Protein AF-A0A318QIA2-F1 (afdb_monomer_lite)

pLDDT: mean 80.0, std 12.71, range [38.16, 97.31]

Structure (mmCIF, N/CA/C/O backbone):
data_AF-A0A318QIA2-F1
#
_entry.id   AF-A0A318QIA2-F1
#
loop_
_atom_site.group_PDB
_atom_site.id
_atom_site.type_symbol
_atom_site.label_atom_id
_atom_site.label_alt_id
_atom_site.label_comp_id
_atom_site.label_asym_id
_atom_site.label_entity_id
_atom_site.label_seq_id
_atom_site.pdbx_PDB_ins_code
_atom_site.Cartn_x
_atom_site.Cartn_y
_atom_site.Cartn_z
_atom_site.occupancy
_atom_site.B_iso_or_equiv
_atom_site.auth_seq_id
_atom_site.auth_comp_id
_atom_site.auth_asym_id
_atom_site.auth_atom_id
_atom_site.pdbx_PDB_model_num
ATOM 1 N N . MET A 1 1 ? 1.399 -19.817 -27.920 1.00 38.16 1 MET A N 1
ATOM 2 C CA . MET A 1 1 ? 0.153 -19.456 -27.211 1.00 38.16 1 MET A CA 1
ATOM 3 C C . MET A 1 1 ? 0.513 -18.427 -26.154 1.00 38.16 1 MET A C 1
ATOM 5 O O . MET A 1 1 ? 1.037 -18.788 -25.110 1.00 38.16 1 MET A O 1
ATOM 9 N N . THR A 1 2 ? 0.373 -17.147 -26.492 1.00 41.59 2 THR A N 1
ATOM 10 C CA . THR A 1 2 ? 0.783 -16.015 -25.650 1.00 41.59 2 THR A CA 1
ATOM 11 C C . THR A 1 2 ? -0.404 -15.642 -24.773 1.00 41.59 2 THR A C 1
ATOM 13 O O . THR A 1 2 ? -1.393 -15.096 -25.252 1.00 41.59 2 THR A O 1
ATOM 16 N N . ASP A 1 3 ? -0.348 -16.069 -23.516 1.00 45.12 3 ASP A N 1
ATOM 17 C CA . ASP A 1 3 ? -1.435 -15.928 -22.552 1.00 45.12 3 ASP A CA 1
ATOM 18 C C . ASP A 1 3 ? -1.613 -14.448 -22.160 1.00 45.12 3 ASP A C 1
ATOM 20 O O . ASP A 1 3 ? -0.786 -13.860 -21.459 1.00 45.12 3 ASP A O 1
ATOM 24 N N . LEU A 1 4 ? -2.701 -13.852 -22.655 1.00 54.81 4 LEU A N 1
ATOM 25 C CA . LEU A 1 4 ? -3.115 -12.443 -22.582 1.00 54.81 4 LEU A CA 1
ATOM 26 C C . LEU A 1 4 ? -3.517 -11.993 -21.157 1.00 54.81 4 LEU A C 1
ATOM 28 O O . LEU A 1 4 ? -4.568 -11.389 -20.943 1.00 54.81 4 LEU A O 1
ATOM 32 N N . ARG A 1 5 ? -2.694 -12.251 -20.134 1.00 52.31 5 ARG A N 1
ATOM 33 C CA . ARG A 1 5 ? -2.975 -11.777 -18.761 1.00 52.31 5 ARG A CA 1
ATOM 34 C C . ARG A 1 5 ? -2.919 -10.255 -18.622 1.00 52.31 5 ARG A C 1
ATOM 36 O O . ARG A 1 5 ? -3.628 -9.697 -17.789 1.00 52.31 5 ARG A O 1
ATOM 43 N N . SER A 1 6 ? -2.143 -9.573 -19.460 1.00 52.84 6 SER A N 1
ATOM 44 C CA . SER A 1 6 ? -2.177 -8.110 -19.579 1.00 52.84 6 SER A CA 1
ATOM 45 C C . SER A 1 6 ? -3.543 -7.601 -20.057 1.00 52.84 6 SER A C 1
ATOM 47 O O . SER A 1 6 ? -3.989 -6.556 -19.591 1.00 52.84 6 SER A O 1
ATOM 49 N N . ALA A 1 7 ? -4.252 -8.366 -20.897 1.00 58.78 7 ALA A N 1
ATOM 50 C CA . ALA A 1 7 ? -5.635 -8.067 -21.274 1.00 58.78 7 ALA A CA 1
ATOM 51 C C . ALA A 1 7 ? -6.635 -8.391 -20.151 1.00 58.78 7 ALA A C 1
ATOM 53 O O . ALA A 1 7 ? -7.652 -7.715 -20.027 1.00 58.78 7 ALA A O 1
ATOM 54 N N . GLN A 1 8 ? -6.337 -9.384 -19.304 1.00 60.31 8 GLN A N 1
ATOM 55 C CA . GLN A 1 8 ? -7.163 -9.726 -18.139 1.00 60.31 8 GLN A CA 1
ATOM 56 C C . GLN A 1 8 ? -7.011 -8.732 -16.975 1.00 60.31 8 GLN A C 1
ATOM 58 O O . GLN A 1 8 ? -7.923 -8.613 -16.160 1.00 60.31 8 GLN A O 1
ATOM 63 N N . ASN A 1 9 ? -5.883 -8.020 -16.868 1.00 76.38 9 ASN A N 1
ATOM 64 C CA . ASN A 1 9 ? -5.671 -7.001 -15.837 1.00 76.38 9 ASN A CA 1
ATOM 65 C C . ASN A 1 9 ? -4.900 -5.777 -16.380 1.00 76.38 9 ASN A C 1
ATOM 67 O O . ASN A 1 9 ? -3.705 -5.607 -16.097 1.00 76.38 9 ASN A O 1
ATOM 71 N N . PRO A 1 10 ? -5.576 -4.913 -17.161 1.00 82.81 10 PRO A N 1
ATOM 72 C CA . PRO A 1 10 ? -4.936 -3.788 -17.842 1.00 82.81 10 PRO A CA 1
ATOM 73 C C . PRO A 1 10 ? -4.390 -2.741 -16.866 1.00 82.81 10 PRO A C 1
ATOM 75 O O . PRO A 1 10 ? -3.342 -2.150 -17.118 1.00 82.81 10 PRO A O 1
ATOM 78 N N . GLU A 1 11 ? -5.046 -2.536 -15.724 1.00 82.88 11 GLU A N 1
ATOM 79 C CA . GLU A 1 11 ? -4.604 -1.570 -14.711 1.00 82.88 11 GLU A CA 1
ATOM 80 C C . GLU A 1 11 ? -3.300 -1.998 -14.030 1.00 82.88 11 GLU A C 1
ATOM 82 O O . GLU A 1 11 ? -2.404 -1.182 -13.800 1.00 82.88 11 GLU A O 1
ATOM 87 N N . HIS A 1 12 ? -3.131 -3.296 -13.769 1.00 85.19 12 HIS A N 1
ATOM 88 C CA . HIS A 1 12 ? -1.881 -3.813 -13.227 1.00 85.19 12 HIS A CA 1
ATOM 89 C C . HIS A 1 12 ? -0.733 -3.699 -14.247 1.00 85.19 12 HIS A C 1
ATOM 91 O O . HIS A 1 12 ? 0.357 -3.250 -13.887 1.00 85.19 12 HIS A O 1
ATOM 97 N N . ALA A 1 13 ? -0.982 -3.995 -15.526 1.00 86.62 13 ALA A N 1
ATOM 98 C CA . ALA A 1 13 ? 0.014 -3.808 -16.583 1.00 86.62 13 ALA A CA 1
ATOM 99 C C . ALA A 1 13 ? 0.428 -2.331 -16.735 1.00 86.62 13 ALA A C 1
ATOM 101 O O . ALA A 1 13 ? 1.621 -2.025 -16.784 1.00 86.62 13 ALA A O 1
ATOM 102 N N . LYS A 1 14 ? -0.539 -1.399 -16.722 1.00 88.19 14 LYS A N 1
ATOM 103 C CA . LYS A 1 14 ? -0.277 0.054 -16.736 1.00 88.19 14 LYS A CA 1
ATOM 104 C C . LYS A 1 14 ? 0.562 0.496 -15.539 1.00 88.19 14 LYS A C 1
ATOM 106 O O . LYS A 1 14 ? 1.484 1.297 -15.709 1.00 88.19 14 LYS A O 1
ATOM 111 N N . HIS A 1 15 ? 0.270 -0.028 -14.346 1.00 88.19 15 HIS A N 1
ATOM 112 C CA . HIS A 1 15 ? 1.035 0.260 -13.129 1.00 88.19 15 HIS A CA 1
ATOM 113 C C . HIS A 1 15 ? 2.496 -0.180 -13.263 1.00 88.19 15 HIS A C 1
ATOM 115 O O . HIS A 1 15 ? 3.395 0.622 -13.009 1.00 88.19 15 HIS A O 1
ATOM 121 N N . ILE A 1 16 ? 2.746 -1.412 -13.722 1.00 93.25 16 ILE A N 1
ATOM 122 C CA . ILE A 1 16 ? 4.113 -1.916 -13.936 1.00 93.25 16 ILE A CA 1
ATOM 123 C C . ILE A 1 16 ? 4.825 -1.098 -15.020 1.00 93.25 16 ILE A C 1
ATOM 125 O O . ILE A 1 16 ? 5.961 -0.681 -14.820 1.00 93.25 16 ILE A O 1
ATOM 129 N N . ALA A 1 17 ? 4.161 -0.785 -16.134 1.00 91.88 17 ALA A N 1
ATOM 130 C CA . ALA A 1 17 ? 4.746 0.038 -17.194 1.00 91.88 17 ALA A CA 1
ATOM 131 C C . ALA A 1 17 ? 5.087 1.464 -16.717 1.00 91.88 17 ALA A C 1
ATOM 133 O O . ALA A 1 17 ? 6.102 2.038 -17.113 1.00 91.88 17 ALA A O 1
ATOM 134 N N . ALA A 1 18 ? 4.262 2.061 -15.852 1.00 90.56 18 ALA A N 1
ATOM 135 C CA . ALA A 1 18 ? 4.576 3.340 -15.215 1.00 90.56 18 ALA A CA 1
ATOM 136 C C . ALA A 1 18 ? 5.779 3.225 -14.266 1.00 90.56 18 ALA A C 1
ATOM 138 O O . ALA A 1 18 ? 6.624 4.118 -14.237 1.00 90.56 18 ALA A O 1
ATOM 139 N N . TRP A 1 19 ? 5.880 2.123 -13.522 1.00 95.31 19 TRP A N 1
ATOM 140 C CA . TRP A 1 19 ? 7.019 1.837 -12.652 1.00 95.31 19 TRP A CA 1
ATOM 141 C C . TRP A 1 19 ? 8.321 1.651 -13.454 1.00 95.31 19 TRP A C 1
ATOM 143 O O . TRP A 1 19 ? 9.325 2.282 -13.132 1.00 95.31 19 TRP A O 1
ATOM 153 N N . LEU A 1 20 ? 8.287 0.901 -14.562 1.00 95.19 20 LEU A N 1
ATOM 154 C CA . LEU A 1 20 ? 9.423 0.709 -15.478 1.00 95.19 20 LEU A CA 1
ATOM 155 C C . LEU A 1 20 ? 9.890 2.028 -16.106 1.00 95.19 20 LEU A C 1
ATOM 157 O O . LEU A 1 20 ? 11.088 2.290 -16.167 1.00 95.19 20 LEU A O 1
ATOM 161 N N . ARG A 1 21 ? 8.957 2.903 -16.506 1.00 92.50 21 ARG A N 1
ATOM 162 C CA . ARG A 1 21 ? 9.291 4.252 -16.997 1.00 92.50 21 ARG A CA 1
ATOM 163 C C . ARG A 1 21 ? 10.055 5.074 -15.966 1.00 92.50 21 ARG A C 1
ATOM 165 O O . ARG A 1 21 ? 11.014 5.749 -16.323 1.00 92.50 21 ARG A O 1
ATOM 172 N N . LYS A 1 22 ? 9.647 5.011 -14.695 1.00 91.88 22 LYS A N 1
ATOM 173 C CA . LYS A 1 22 ? 10.367 5.692 -13.611 1.00 91.88 22 LYS A CA 1
ATOM 174 C C . LYS A 1 22 ? 11.756 5.098 -13.411 1.00 91.88 22 LYS A C 1
ATOM 176 O O . LYS A 1 22 ? 12.697 5.860 -13.238 1.00 91.88 22 LYS A O 1
ATOM 181 N N . LEU A 1 23 ? 11.901 3.773 -13.494 1.00 93.81 23 LEU A N 1
ATOM 182 C CA . LEU A 1 23 ? 13.210 3.124 -13.389 1.00 93.81 23 LEU A CA 1
ATOM 183 C C . LEU A 1 23 ? 14.143 3.623 -14.494 1.00 93.81 23 LEU A C 1
ATOM 185 O O . LEU A 1 23 ? 15.283 3.973 -14.216 1.00 93.81 23 LEU A O 1
ATOM 189 N N . GLY A 1 24 ? 13.629 3.750 -15.719 1.00 91.75 24 GLY A N 1
ATOM 190 C CA . GLY A 1 24 ? 14.411 4.175 -16.882 1.00 91.75 24 GLY A CA 1
ATOM 191 C C . GLY A 1 24 ? 14.851 5.636 -16.819 1.00 91.75 24 GLY A C 1
ATOM 192 O O . GLY A 1 24 ? 15.753 6.033 -17.549 1.00 91.75 24 GLY A O 1
ATOM 193 N N . ALA A 1 25 ? 14.232 6.431 -15.943 1.00 89.69 25 ALA A N 1
ATOM 194 C CA . ALA A 1 25 ? 14.663 7.789 -15.634 1.00 89.69 25 ALA A CA 1
ATOM 195 C C . ALA A 1 25 ? 15.742 7.846 -14.535 1.00 89.69 25 ALA A C 1
ATOM 197 O O . ALA A 1 25 ? 16.392 8.878 -14.395 1.00 89.69 25 ALA A O 1
ATOM 198 N N . LEU A 1 26 ? 15.919 6.776 -13.752 1.00 91.06 26 LEU A N 1
ATOM 199 C CA . LEU A 1 26 ? 16.857 6.719 -12.625 1.00 91.06 26 LEU A CA 1
ATOM 200 C C . LEU A 1 26 ? 18.184 6.028 -12.967 1.00 91.06 26 LEU A C 1
ATOM 202 O O . LEU A 1 26 ? 19.182 6.295 -12.305 1.00 91.06 26 LEU A O 1
ATOM 206 N N . VAL A 1 27 ? 18.203 5.161 -13.981 1.00 91.75 27 VAL A N 1
ATOM 207 C CA . VAL A 1 27 ? 19.393 4.397 -14.393 1.00 91.75 27 VAL A CA 1
ATOM 208 C C . VAL A 1 27 ? 19.908 4.855 -15.757 1.00 91.75 27 VAL A C 1
ATOM 210 O O . VAL A 1 27 ? 19.164 5.418 -16.566 1.00 91.75 27 VAL A O 1
ATOM 213 N N . ARG A 1 28 ? 21.192 4.614 -16.036 1.00 89.38 28 ARG A N 1
ATOM 214 C CA . ARG A 1 28 ? 21.779 4.857 -17.362 1.00 89.38 28 ARG A CA 1
ATOM 215 C C . ARG A 1 28 ? 21.181 3.891 -18.382 1.00 89.38 28 ARG A C 1
ATOM 217 O O . ARG A 1 28 ? 20.752 2.791 -18.043 1.00 89.38 28 ARG A O 1
ATOM 224 N N . ARG A 1 29 ? 21.148 4.299 -19.647 1.00 85.81 29 ARG A N 1
ATOM 225 C CA . ARG A 1 29 ? 20.504 3.540 -20.725 1.00 85.81 29 ARG A CA 1
ATOM 226 C C . ARG A 1 29 ? 21.271 3.700 -22.028 1.00 85.81 29 ARG A C 1
ATOM 228 O O . ARG A 1 29 ? 21.744 4.799 -22.326 1.00 85.81 29 ARG A O 1
ATOM 235 N N . SER A 1 30 ? 21.390 2.610 -22.776 1.00 82.25 30 SER A N 1
ATOM 236 C CA . SER A 1 30 ? 21.858 2.635 -24.162 1.00 82.25 30 SER A CA 1
ATOM 237 C C . SER A 1 30 ? 20.739 3.140 -25.075 1.00 82.25 30 SER A C 1
ATOM 239 O O . SER A 1 30 ? 19.579 3.194 -24.669 1.00 82.25 30 SER A O 1
ATOM 241 N N . ALA A 1 31 ? 21.069 3.512 -26.313 1.00 73.56 31 ALA A N 1
ATOM 242 C CA . ALA A 1 31 ? 20.076 4.003 -27.272 1.00 73.56 31 ALA A CA 1
ATOM 243 C C . ALA A 1 31 ? 18.963 2.976 -27.572 1.00 73.56 31 ALA A C 1
ATOM 245 O O . ALA A 1 31 ? 17.829 3.373 -27.826 1.00 73.56 31 ALA A O 1
ATOM 246 N N . ASP A 1 32 ? 19.285 1.682 -27.475 1.00 77.31 32 ASP A N 1
ATOM 247 C CA . ASP A 1 32 ? 18.366 0.574 -27.761 1.00 77.31 32 ASP A CA 1
ATOM 248 C C . ASP A 1 32 ? 17.627 0.050 -26.516 1.00 77.31 32 ASP A C 1
ATOM 250 O O . ASP A 1 32 ? 16.727 -0.785 -26.625 1.00 77.31 32 ASP A O 1
ATOM 254 N N . ASP A 1 33 ? 17.988 0.530 -25.323 1.00 76.94 33 ASP A N 1
ATOM 255 C CA . ASP A 1 33 ? 17.371 0.085 -24.078 1.00 76.94 33 ASP A CA 1
ATOM 256 C C . ASP A 1 33 ? 16.052 0.820 -23.823 1.00 76.94 33 ASP A C 1
ATOM 258 O O . ASP A 1 33 ? 15.911 2.021 -24.067 1.00 76.94 33 ASP A O 1
ATOM 262 N N . CYS A 1 34 ? 15.110 0.123 -23.184 1.00 72.94 34 CYS A N 1
ATOM 263 C CA . CYS A 1 34 ? 13.953 0.728 -22.534 1.00 72.94 34 CYS A CA 1
ATOM 264 C C . CYS A 1 34 ? 12.940 1.351 -23.528 1.00 72.94 34 CYS A C 1
ATOM 266 O O . CYS A 1 34 ? 12.215 2.294 -23.194 1.00 72.94 34 CYS A O 1
ATOM 268 N N . GLY A 1 35 ? 12.853 0.801 -24.745 1.00 85.31 35 GLY A N 1
ATOM 269 C CA . GLY A 1 35 ? 11.828 1.164 -25.730 1.00 85.31 35 GLY A CA 1
ATOM 270 C C . GLY A 1 35 ? 10.401 0.778 -25.293 1.00 85.31 35 GLY A C 1
ATOM 271 O O . GLY A 1 35 ? 10.238 -0.104 -24.441 1.00 85.31 35 GLY A O 1
ATOM 272 N N . PRO A 1 36 ? 9.346 1.392 -25.872 1.00 86.12 36 PRO A N 1
ATOM 273 C CA . PRO A 1 36 ? 7.951 1.112 -25.509 1.00 86.12 36 PRO A CA 1
ATOM 274 C C . PRO A 1 36 ? 7.586 -0.378 -25.584 1.00 86.12 36 PRO A C 1
ATOM 276 O O . PRO A 1 36 ? 6.966 -0.906 -24.660 1.00 86.12 36 PRO A O 1
ATOM 279 N N . ASP A 1 37 ? 8.041 -1.066 -26.631 1.00 87.62 37 ASP A N 1
ATOM 280 C CA . ASP A 1 37 ? 7.768 -2.492 -26.841 1.00 87.62 37 ASP A CA 1
ATOM 281 C C . ASP A 1 37 ? 8.502 -3.369 -25.821 1.00 87.62 37 ASP A C 1
ATOM 283 O O . ASP A 1 37 ? 7.930 -4.306 -25.263 1.00 87.62 37 ASP A O 1
ATOM 287 N N . GLN A 1 38 ? 9.752 -3.022 -25.497 1.00 87.38 38 GLN A N 1
ATOM 288 C CA . GLN A 1 38 ? 10.526 -3.730 -24.478 1.00 87.38 38 GLN A CA 1
ATOM 289 C C . GLN A 1 38 ? 9.912 -3.546 -23.083 1.00 87.38 38 GLN A C 1
ATOM 291 O O . GLN A 1 38 ? 9.821 -4.508 -22.319 1.00 87.38 38 GLN A O 1
ATOM 296 N N . MET A 1 39 ? 9.434 -2.340 -22.751 1.00 89.69 39 MET A N 1
ATOM 297 C CA . MET A 1 39 ? 8.708 -2.089 -21.503 1.00 89.69 39 MET A CA 1
ATOM 298 C C . MET A 1 39 ? 7.403 -2.881 -21.422 1.00 89.69 39 MET A C 1
ATOM 300 O O . MET A 1 39 ? 7.086 -3.415 -20.358 1.00 89.69 39 MET A O 1
ATOM 304 N N . ALA A 1 40 ? 6.643 -2.953 -22.519 1.00 89.38 40 ALA A N 1
ATOM 305 C CA . ALA A 1 40 ? 5.406 -3.725 -22.575 1.00 89.38 40 ALA A CA 1
ATOM 306 C C . ALA A 1 40 ? 5.681 -5.219 -22.350 1.00 89.38 40 ALA A C 1
ATOM 308 O O . ALA A 1 40 ? 5.013 -5.844 -21.523 1.00 89.38 40 ALA A O 1
ATOM 309 N N . LEU A 1 41 ? 6.722 -5.756 -22.994 1.00 90.50 41 LEU A N 1
ATOM 310 C CA . LEU A 1 41 ? 7.163 -7.137 -22.806 1.00 90.50 41 LEU A CA 1
ATOM 311 C C . LEU A 1 41 ? 7.588 -7.403 -21.355 1.00 90.50 41 LEU A C 1
ATOM 313 O O . LEU A 1 41 ? 7.156 -8.382 -20.746 1.00 90.50 41 LEU A O 1
ATOM 317 N N . TYR A 1 42 ? 8.381 -6.506 -20.763 1.00 93.94 42 TYR A N 1
ATOM 318 C CA . TYR A 1 42 ? 8.783 -6.613 -19.358 1.00 93.94 42 TYR A CA 1
ATOM 319 C C . TYR A 1 42 ? 7.567 -6.600 -18.430 1.00 93.94 42 TYR A C 1
ATOM 321 O O . TYR A 1 42 ? 7.481 -7.431 -17.527 1.00 93.94 42 TYR A O 1
ATOM 329 N N . ALA A 1 43 ? 6.614 -5.691 -18.654 1.00 92.75 43 ALA A N 1
ATOM 330 C CA . ALA A 1 43 ? 5.398 -5.609 -17.856 1.00 92.75 43 ALA A CA 1
ATOM 331 C C . ALA A 1 43 ? 4.557 -6.890 -17.961 1.00 92.75 43 ALA A C 1
ATOM 333 O O . ALA A 1 43 ? 4.093 -7.396 -16.939 1.00 92.75 43 ALA A O 1
ATOM 334 N N . GLU A 1 44 ? 4.409 -7.454 -19.163 1.00 90.62 44 GLU A N 1
ATOM 335 C CA . GLU A 1 44 ? 3.680 -8.709 -19.383 1.00 90.62 44 GLU A CA 1
ATOM 336 C C . GLU A 1 44 ? 4.359 -9.915 -18.724 1.00 90.62 44 GLU A C 1
ATOM 338 O O . GLU A 1 44 ? 3.692 -10.844 -18.269 1.00 90.62 44 GLU A O 1
ATOM 343 N N . MET A 1 45 ? 5.686 -9.923 -18.644 1.00 92.69 45 MET A N 1
ATOM 344 C CA . MET A 1 45 ? 6.410 -11.003 -17.979 1.00 92.69 45 MET A CA 1
ATOM 345 C C . MET A 1 45 ? 6.357 -10.844 -16.452 1.00 92.69 45 MET A C 1
ATOM 347 O O . MET A 1 45 ? 6.053 -11.797 -15.739 1.00 92.69 45 MET A O 1
ATOM 351 N N . LEU A 1 46 ? 6.560 -9.628 -15.940 1.00 93.62 46 LEU A N 1
ATOM 352 C CA . LEU A 1 46 ? 6.556 -9.325 -14.505 1.00 93.62 46 LEU A CA 1
ATOM 353 C C . LEU A 1 46 ? 5.177 -9.490 -13.850 1.00 93.62 46 LEU A C 1
ATOM 355 O O . LEU A 1 46 ? 5.104 -9.928 -12.702 1.00 93.62 46 LEU A O 1
ATOM 359 N N . ILE A 1 47 ? 4.086 -9.203 -14.571 1.00 92.31 47 ILE A N 1
ATOM 360 C CA . ILE A 1 47 ? 2.714 -9.362 -14.054 1.00 92.31 47 ILE A CA 1
ATOM 361 C C . ILE A 1 47 ? 2.369 -10.826 -13.730 1.00 92.31 47 ILE A C 1
ATOM 363 O O . ILE A 1 47 ? 1.458 -11.090 -12.944 1.00 92.31 47 ILE A O 1
ATOM 367 N N . ARG A 1 48 ? 3.074 -11.789 -14.347 1.00 87.56 48 ARG A N 1
ATOM 368 C CA . ARG A 1 48 ? 2.878 -13.229 -14.115 1.00 87.56 48 ARG A CA 1
ATOM 369 C C . ARG A 1 48 ? 3.542 -13.690 -12.822 1.00 87.56 48 ARG A C 1
ATOM 371 O O . ARG A 1 48 ? 3.028 -14.605 -12.186 1.00 87.56 48 ARG A O 1
ATOM 378 N N . ASP A 1 49 ? 4.648 -13.048 -12.454 1.00 89.75 49 ASP A N 1
ATOM 379 C CA . ASP A 1 49 ? 5.485 -13.443 -11.323 1.00 89.75 49 ASP A CA 1
ATOM 380 C C . ASP A 1 49 ? 5.133 -12.698 -10.030 1.00 89.75 49 ASP A C 1
ATOM 382 O O . ASP A 1 49 ? 5.232 -13.269 -8.942 1.00 89.75 49 ASP A O 1
ATOM 386 N N . TYR A 1 50 ? 4.717 -11.430 -10.127 1.00 91.81 50 TYR A N 1
ATOM 387 C CA . TYR A 1 50 ? 4.564 -10.566 -8.958 1.00 91.81 50 TYR A CA 1
ATOM 388 C C . TYR A 1 50 ? 3.217 -9.834 -8.928 1.00 91.81 50 TYR A C 1
ATOM 390 O O . TYR A 1 50 ? 2.709 -9.399 -9.963 1.00 91.81 50 TYR A O 1
ATOM 398 N N . PRO A 1 51 ? 2.625 -9.644 -7.733 1.00 89.50 51 PRO A N 1
ATOM 399 C CA . PRO A 1 51 ? 1.432 -8.822 -7.585 1.00 89.50 51 PRO A CA 1
ATOM 400 C C . PRO A 1 51 ? 1.772 -7.332 -7.709 1.00 89.50 51 PRO A C 1
ATOM 402 O O . PRO A 1 51 ? 2.902 -6.919 -7.453 1.00 89.50 51 PRO A O 1
ATOM 405 N N . ARG A 1 52 ? 0.754 -6.493 -7.954 1.00 86.62 52 ARG A N 1
ATOM 406 C CA . ARG A 1 52 ? 0.892 -5.023 -8.071 1.00 86.62 52 ARG A CA 1
ATOM 407 C C . ARG A 1 52 ? 1.659 -4.407 -6.903 1.00 86.62 52 ARG A C 1
ATOM 409 O O . ARG A 1 52 ? 2.437 -3.476 -7.072 1.00 86.62 52 ARG A O 1
ATOM 416 N N . ALA A 1 53 ? 1.455 -4.980 -5.722 1.00 84.44 53 ALA A N 1
ATOM 417 C CA . ALA A 1 53 ? 2.045 -4.567 -4.461 1.00 84.44 53 ALA A CA 1
ATOM 418 C C . ALA A 1 53 ? 3.580 -4.745 -4.382 1.00 84.44 53 ALA A C 1
ATOM 420 O O . ALA A 1 53 ? 4.193 -4.187 -3.478 1.00 84.44 53 ALA A O 1
ATOM 421 N N . ALA A 1 54 ? 4.201 -5.495 -5.299 1.00 90.56 54 ALA A N 1
ATOM 422 C CA . ALA A 1 54 ? 5.656 -5.623 -5.389 1.00 90.56 54 ALA A CA 1
ATOM 423 C C . ALA A 1 54 ? 6.323 -4.403 -6.055 1.00 90.56 54 ALA A C 1
ATOM 425 O O . ALA A 1 54 ? 7.495 -4.129 -5.812 1.00 90.56 54 ALA A O 1
ATOM 426 N N . PHE A 1 55 ? 5.575 -3.638 -6.857 1.00 92.62 55 PHE A N 1
ATOM 427 C CA . PHE A 1 55 ? 6.086 -2.522 -7.657 1.00 9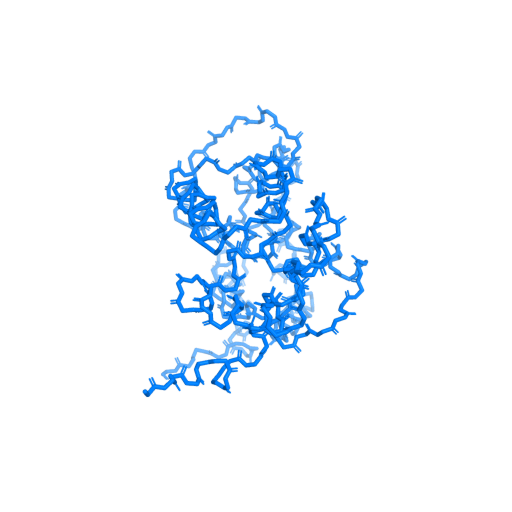2.62 55 PHE A CA 1
ATOM 428 C C . PHE A 1 55 ? 5.878 -1.182 -6.939 1.00 92.62 55 PHE A C 1
ATOM 430 O O . PHE A 1 55 ? 5.070 -0.345 -7.355 1.00 92.62 55 PHE A O 1
ATOM 437 N N . THR A 1 56 ? 6.584 -1.000 -5.820 1.00 88.50 56 THR A N 1
ATOM 438 C CA . THR A 1 56 ? 6.557 0.220 -4.991 1.00 88.50 56 THR A CA 1
ATOM 439 C C . THR A 1 56 ? 7.735 1.150 -5.306 1.00 88.50 56 THR A C 1
ATOM 441 O O . THR A 1 56 ? 8.689 0.752 -5.976 1.00 88.50 56 THR A O 1
ATOM 444 N N . ASN A 1 57 ? 7.711 2.389 -4.799 1.00 85.44 57 ASN A N 1
ATOM 445 C CA . ASN A 1 57 ? 8.864 3.296 -4.913 1.00 85.44 57 ASN A CA 1
ATOM 446 C C . ASN A 1 57 ? 10.098 2.764 -4.158 1.00 85.44 57 ASN A C 1
ATOM 448 O O . ASN A 1 57 ? 11.217 2.964 -4.606 1.00 85.44 57 ASN A O 1
ATOM 452 N N . THR A 1 58 ? 9.934 2.045 -3.045 1.00 83.38 58 THR A N 1
ATOM 453 C CA . THR A 1 58 ? 11.076 1.441 -2.334 1.00 83.38 58 THR A CA 1
ATOM 454 C C . THR A 1 58 ? 11.739 0.350 -3.169 1.00 83.38 58 THR A C 1
ATOM 456 O O . THR A 1 58 ? 12.958 0.342 -3.300 1.00 83.38 58 THR A O 1
ATOM 459 N N . ALA A 1 59 ? 10.938 -0.509 -3.811 1.00 90.88 59 ALA A N 1
ATOM 460 C CA . ALA A 1 59 ? 11.457 -1.495 -4.755 1.00 90.88 59 ALA A CA 1
ATOM 461 C C . ALA A 1 59 ? 12.157 -0.814 -5.944 1.00 90.88 59 ALA A C 1
ATOM 463 O O . ALA A 1 59 ? 13.177 -1.301 -6.419 1.00 90.88 59 ALA A O 1
ATOM 464 N N . LEU A 1 60 ? 11.632 0.330 -6.400 1.00 91.00 60 LEU A N 1
ATOM 465 C CA . LEU A 1 60 ? 12.237 1.131 -7.465 1.00 91.00 60 LEU A CA 1
ATOM 466 C C . LEU A 1 60 ? 13.646 1.602 -7.092 1.00 91.00 60 LEU A C 1
ATOM 468 O O . LEU A 1 60 ? 14.575 1.396 -7.866 1.00 91.00 60 LEU A O 1
ATOM 472 N N . HIS A 1 61 ? 13.800 2.199 -5.908 1.00 86.00 61 HIS A N 1
ATOM 473 C CA . HIS A 1 61 ? 15.098 2.659 -5.413 1.00 86.00 61 HIS A CA 1
ATOM 474 C C . HIS A 1 61 ? 16.064 1.499 -5.191 1.00 86.00 61 HIS A C 1
ATOM 476 O O . HIS A 1 61 ? 17.197 1.575 -5.645 1.00 86.00 61 HIS A O 1
ATOM 482 N N . TYR A 1 62 ? 15.594 0.401 -4.598 1.00 91.25 62 TYR A N 1
ATOM 483 C CA . TYR A 1 62 ? 16.402 -0.802 -4.403 1.00 91.25 62 TYR A CA 1
ATOM 484 C C . TYR A 1 62 ? 16.990 -1.328 -5.722 1.00 91.25 62 TYR A C 1
ATOM 486 O O . TYR A 1 62 ? 18.177 -1.636 -5.802 1.00 91.25 62 TYR A O 1
ATOM 494 N N . VAL A 1 63 ? 16.174 -1.392 -6.779 1.00 94.62 63 VAL A N 1
ATOM 495 C CA . VAL A 1 63 ? 16.637 -1.819 -8.107 1.00 94.62 63 VAL A CA 1
ATOM 496 C C . VAL A 1 63 ? 17.590 -0.791 -8.719 1.00 94.62 63 VAL A C 1
ATOM 498 O O . VAL A 1 63 ? 18.614 -1.183 -9.268 1.00 94.62 63 VAL A O 1
ATOM 501 N N . ALA A 1 64 ? 17.279 0.504 -8.621 1.00 93.00 64 ALA A N 1
ATOM 502 C CA . ALA A 1 64 ? 18.111 1.569 -9.181 1.00 93.00 64 ALA A CA 1
ATOM 503 C C . ALA A 1 64 ? 19.491 1.666 -8.503 1.00 93.00 64 ALA A C 1
ATOM 505 O O . ALA A 1 64 ? 20.488 1.894 -9.175 1.00 93.00 64 ALA A O 1
ATOM 506 N N . GLU A 1 65 ? 19.575 1.446 -7.191 1.00 92.50 65 GLU A N 1
ATOM 507 C CA . GLU A 1 65 ? 20.847 1.409 -6.456 1.00 92.50 65 GLU A CA 1
ATOM 508 C C . GLU A 1 65 ? 21.696 0.191 -6.838 1.00 92.50 65 GLU A C 1
ATOM 510 O O . GLU A 1 65 ? 22.922 0.274 -6.888 1.00 92.50 65 GLU A O 1
ATOM 515 N N . ALA A 1 66 ? 21.052 -0.939 -7.138 1.00 93.75 66 ALA A N 1
ATOM 516 C CA . ALA A 1 66 ? 21.728 -2.168 -7.538 1.00 93.75 66 ALA A CA 1
ATOM 517 C C . ALA A 1 66 ? 22.142 -2.192 -9.022 1.00 93.75 66 ALA A C 1
ATOM 519 O O . ALA A 1 66 ? 22.877 -3.092 -9.433 1.00 93.75 66 ALA A O 1
ATOM 520 N N . CYS A 1 67 ? 21.643 -1.264 -9.843 1.00 92.31 67 CYS A N 1
ATOM 521 C CA . CYS A 1 67 ? 21.829 -1.261 -11.293 1.00 92.31 67 CYS A CA 1
ATOM 522 C C . CYS A 1 67 ? 22.192 0.137 -11.796 1.00 92.31 67 CYS A C 1
ATOM 524 O O . CYS A 1 67 ? 21.335 1.004 -11.923 1.00 92.31 67 CYS A O 1
ATOM 526 N N . GLU A 1 68 ? 23.457 0.335 -12.173 1.00 90.38 68 GLU A N 1
ATOM 527 C CA . GLU A 1 68 ? 23.886 1.581 -12.821 1.00 90.38 68 GLU A CA 1
ATOM 528 C C . GLU A 1 68 ? 23.259 1.748 -14.218 1.00 90.38 68 GLU A C 1
ATOM 530 O O . GLU A 1 68 ? 22.926 2.862 -14.626 1.00 90.38 68 GLU A O 1
ATOM 535 N N . TRP A 1 69 ? 23.075 0.636 -14.935 1.00 93.88 69 TRP A N 1
ATOM 536 C CA . TRP A 1 69 ? 22.513 0.567 -16.285 1.00 93.88 69 TRP A CA 1
ATOM 537 C C . TRP A 1 69 ? 21.162 -0.144 -16.295 1.00 93.88 69 TRP A C 1
ATOM 539 O O . TRP A 1 69 ? 20.860 -0.927 -15.392 1.00 93.88 69 TRP A O 1
ATOM 549 N N . TRP A 1 70 ? 20.365 0.098 -17.339 1.00 93.44 70 TRP A N 1
ATOM 550 C CA . TRP A 1 70 ? 19.083 -0.567 -17.550 1.00 93.44 70 TRP A CA 1
ATOM 551 C C . TRP A 1 70 ? 19.237 -2.095 -17.448 1.00 93.44 70 TRP A C 1
ATOM 553 O O . TRP A 1 70 ? 19.986 -2.696 -18.222 1.00 93.44 70 TRP A O 1
ATOM 563 N N . PRO A 1 71 ? 18.573 -2.748 -16.478 1.00 93.25 71 PRO A N 1
ATOM 564 C CA . PRO A 1 71 ? 18.826 -4.152 -16.206 1.00 93.25 71 PRO A CA 1
ATOM 565 C C . PRO A 1 71 ? 18.200 -5.063 -17.265 1.00 93.25 71 PRO A C 1
ATOM 567 O O . PRO A 1 71 ? 17.089 -4.839 -17.764 1.00 93.25 71 PRO A O 1
ATOM 570 N N . SER A 1 72 ? 18.872 -6.184 -17.533 1.00 94.06 72 SER A N 1
ATOM 571 C CA . SER A 1 72 ? 18.245 -7.294 -18.247 1.00 94.06 72 SER A CA 1
ATOM 572 C C . SER A 1 72 ? 17.038 -7.817 -17.460 1.00 94.06 72 SER A C 1
ATOM 574 O O . SER A 1 72 ? 16.973 -7.702 -16.232 1.00 94.06 72 SER A O 1
ATOM 576 N N . TYR A 1 73 ? 16.073 -8.426 -18.155 1.00 93.75 73 TYR A N 1
ATOM 577 C CA . TYR A 1 73 ? 14.856 -8.928 -17.513 1.00 93.75 73 TYR A CA 1
ATOM 578 C C . TYR A 1 73 ? 15.162 -9.896 -16.361 1.00 93.75 73 TYR A C 1
ATOM 580 O O . TYR A 1 73 ? 14.535 -9.822 -15.309 1.00 93.75 73 TYR A O 1
ATOM 58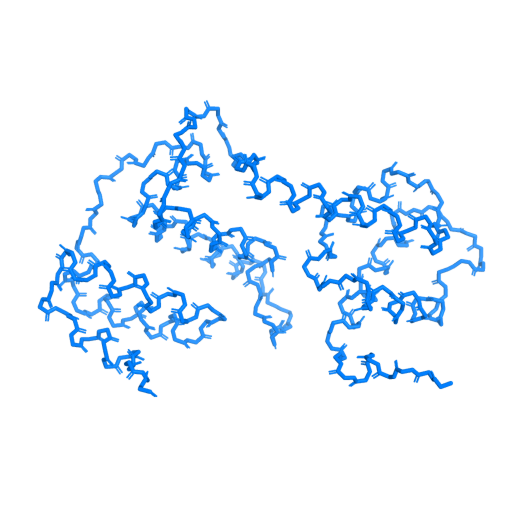8 N N . THR A 1 74 ? 16.146 -10.785 -16.529 1.00 95.06 74 THR A N 1
ATOM 589 C CA . THR A 1 74 ? 16.526 -11.761 -15.497 1.00 95.06 74 THR A CA 1
ATOM 590 C C . THR A 1 74 ? 17.056 -11.084 -14.236 1.00 95.06 74 THR A C 1
ATOM 592 O O . THR A 1 74 ? 16.690 -11.488 -13.132 1.00 95.06 74 THR A O 1
ATOM 595 N N . VAL A 1 75 ? 17.860 -10.027 -14.386 1.00 95.56 75 VAL A N 1
ATOM 596 C CA . VAL A 1 75 ? 18.365 -9.222 -13.264 1.00 95.56 75 VAL A CA 1
ATOM 597 C C . VAL A 1 75 ? 17.225 -8.463 -12.596 1.00 95.56 75 VAL A C 1
ATOM 599 O O . VAL A 1 75 ? 17.088 -8.526 -11.376 1.00 95.56 75 VAL A O 1
ATOM 602 N N . LEU A 1 76 ? 16.367 -7.810 -13.382 1.00 95.75 76 LEU A N 1
ATOM 603 C CA . LEU A 1 76 ? 15.227 -7.064 -12.858 1.00 95.75 76 LEU A CA 1
ATOM 604 C C . LEU A 1 76 ? 14.268 -7.966 -12.073 1.00 95.75 76 LEU A C 1
ATOM 606 O O . LEU A 1 76 ? 13.903 -7.642 -10.945 1.00 95.75 76 LEU A O 1
ATOM 610 N N . ARG A 1 77 ? 13.897 -9.117 -12.647 1.00 96.62 77 ARG A N 1
ATOM 611 C CA . ARG A 1 77 ? 13.053 -10.130 -12.002 1.00 96.62 77 ARG A CA 1
ATOM 612 C C . ARG A 1 77 ? 13.662 -10.567 -10.675 1.00 96.62 77 ARG A C 1
ATOM 614 O O . ARG A 1 77 ? 12.972 -10.552 -9.663 1.00 96.62 77 ARG A O 1
ATOM 621 N N . ARG A 1 78 ? 14.959 -10.897 -10.665 1.00 97.31 78 ARG A N 1
ATOM 622 C CA . ARG A 1 78 ? 15.675 -11.301 -9.449 1.00 97.31 78 ARG A CA 1
ATOM 623 C C . ARG A 1 78 ? 15.610 -10.221 -8.368 1.00 97.31 78 ARG A C 1
ATOM 625 O O . ARG A 1 78 ? 15.201 -10.533 -7.260 1.00 97.31 78 ARG A O 1
ATOM 632 N N . LEU A 1 79 ? 15.947 -8.971 -8.684 1.00 95.12 79 LEU A N 1
ATOM 633 C CA . LEU A 1 79 ? 15.974 -7.879 -7.700 1.00 95.12 79 LEU A CA 1
ATOM 634 C C . LEU A 1 79 ? 14.579 -7.536 -7.158 1.00 95.12 79 LEU A C 1
ATOM 636 O O . LEU A 1 79 ? 14.411 -7.325 -5.957 1.00 95.12 79 LEU A O 1
ATOM 640 N N . VAL A 1 80 ? 13.560 -7.520 -8.025 1.00 95.75 80 VAL A N 1
ATOM 641 C CA . VAL A 1 80 ? 12.161 -7.343 -7.599 1.00 95.75 80 VAL A CA 1
ATOM 642 C C . VAL A 1 80 ? 11.734 -8.498 -6.692 1.00 95.75 80 VAL A C 1
ATOM 644 O O . VAL A 1 80 ? 11.114 -8.258 -5.656 1.00 95.75 80 VAL A O 1
ATOM 647 N N . GLY A 1 81 ? 12.107 -9.733 -7.037 1.00 93.75 81 GLY A N 1
ATOM 648 C CA . GLY A 1 81 ? 11.871 -10.921 -6.221 1.00 93.75 81 GLY A CA 1
ATOM 649 C C . GLY A 1 81 ? 12.548 -10.851 -4.856 1.00 93.75 81 GLY A C 1
ATOM 650 O O . GLY A 1 81 ? 11.874 -11.019 -3.845 1.00 93.75 81 GLY A O 1
ATOM 651 N N . GLU A 1 82 ? 13.838 -10.524 -4.808 1.00 91.94 82 GLU A N 1
ATOM 652 C CA . GLU A 1 82 ? 14.613 -10.377 -3.570 1.00 91.94 82 GLU A CA 1
ATOM 653 C C . GLU A 1 82 ? 13.981 -9.339 -2.636 1.00 91.94 82 GLU A C 1
ATOM 655 O O . GLU A 1 82 ? 13.738 -9.623 -1.458 1.00 91.94 82 GLU A O 1
ATOM 660 N N . HIS A 1 83 ? 13.639 -8.159 -3.165 1.00 91.06 83 HIS A N 1
ATOM 661 C CA . HIS A 1 83 ? 12.963 -7.120 -2.393 1.00 91.06 83 HIS A CA 1
ATOM 662 C C . HIS A 1 83 ? 11.572 -7.572 -1.929 1.00 91.06 83 HIS A C 1
ATOM 664 O O . HIS A 1 83 ? 11.192 -7.347 -0.779 1.00 91.06 83 HIS A O 1
ATOM 670 N N . TRP A 1 84 ? 10.800 -8.229 -2.797 1.00 91.81 84 TRP A N 1
ATOM 671 C CA . TRP A 1 84 ? 9.461 -8.709 -2.468 1.00 91.81 84 TRP A CA 1
ATOM 672 C C . TRP A 1 84 ? 9.480 -9.804 -1.398 1.00 91.81 84 TRP A C 1
ATOM 674 O O . TRP A 1 84 ? 8.707 -9.745 -0.443 1.00 91.81 84 TRP A O 1
ATOM 684 N N . GLU A 1 85 ? 10.395 -10.763 -1.493 1.00 88.81 85 GLU A N 1
ATOM 685 C CA . GLU A 1 85 ? 10.595 -11.807 -0.489 1.00 88.81 85 GLU A CA 1
ATOM 686 C C . GLU A 1 85 ? 11.110 -11.234 0.830 1.00 88.81 85 GLU A C 1
ATOM 688 O O . GLU A 1 85 ? 10.649 -11.637 1.898 1.00 88.81 85 GLU A O 1
ATOM 693 N N . ALA A 1 86 ? 12.044 -10.279 0.794 1.00 79.56 86 ALA A N 1
ATOM 694 C CA . ALA A 1 86 ? 12.496 -9.571 1.989 1.00 79.56 86 ALA A CA 1
ATOM 695 C C . ALA A 1 86 ? 11.338 -8.811 2.649 1.00 79.56 86 ALA A C 1
ATOM 697 O O . ALA A 1 86 ? 11.142 -8.902 3.860 1.00 79.56 86 ALA A O 1
ATOM 698 N N . PHE A 1 87 ? 10.509 -8.136 1.854 1.00 80.69 87 PHE A N 1
ATOM 699 C CA . PHE A 1 87 ? 9.304 -7.464 2.325 1.00 80.69 87 PHE A CA 1
ATOM 700 C C . PHE A 1 87 ? 8.300 -8.450 2.946 1.00 80.69 87 PHE A C 1
ATOM 702 O O . PHE A 1 87 ? 7.784 -8.212 4.041 1.00 80.69 87 PHE A O 1
ATOM 709 N N . GLN A 1 88 ? 8.057 -9.594 2.300 1.00 78.75 88 GLN A N 1
ATOM 710 C CA . GLN A 1 88 ? 7.188 -10.649 2.826 1.00 78.75 88 GLN A CA 1
ATOM 711 C C . GLN A 1 88 ? 7.734 -11.271 4.117 1.00 78.75 88 GLN A C 1
ATOM 713 O O . GLN A 1 88 ? 6.957 -11.508 5.046 1.00 78.75 88 GLN A O 1
ATOM 718 N N . ARG A 1 89 ? 9.049 -11.505 4.204 1.00 72.94 89 ARG A N 1
ATOM 719 C CA . ARG A 1 89 ? 9.724 -11.996 5.415 1.00 72.94 89 ARG A CA 1
ATOM 720 C C . ARG A 1 89 ? 9.629 -10.986 6.547 1.00 72.94 89 ARG A C 1
ATOM 722 O O . ARG A 1 89 ? 9.126 -11.335 7.603 1.00 72.94 89 ARG A O 1
ATOM 729 N N . ASN A 1 90 ? 9.949 -9.717 6.307 1.00 67.19 90 ASN A N 1
ATOM 730 C CA . ASN A 1 90 ? 9.809 -8.655 7.311 1.00 67.19 90 ASN A CA 1
ATOM 731 C C . ASN A 1 90 ? 8.367 -8.522 7.825 1.00 67.19 90 ASN A C 1
ATOM 733 O O . ASN A 1 90 ? 8.150 -8.236 9.005 1.00 67.19 90 ASN A O 1
ATOM 737 N N . ARG A 1 91 ? 7.379 -8.789 6.962 1.00 63.44 91 ARG A N 1
ATOM 738 C CA . ARG A 1 91 ? 5.960 -8.846 7.330 1.00 63.44 91 ARG A CA 1
ATOM 739 C C . ARG A 1 91 ? 5.598 -10.085 8.157 1.00 63.44 91 ARG A C 1
ATOM 741 O O . ARG A 1 91 ? 4.773 -9.972 9.063 1.00 63.44 91 ARG A O 1
ATOM 748 N N . ARG A 1 92 ? 6.166 -11.257 7.849 1.00 61.28 92 ARG A N 1
ATOM 749 C CA . ARG A 1 92 ? 5.981 -12.490 8.640 1.00 61.28 92 ARG A CA 1
ATOM 750 C C . ARG A 1 92 ? 6.678 -12.393 10.000 1.00 61.28 92 ARG A C 1
ATOM 752 O O . ARG A 1 92 ? 6.072 -12.742 11.007 1.00 61.28 92 ARG A O 1
ATOM 759 N N . ASP A 1 93 ? 7.871 -11.810 10.027 1.00 56.38 93 ASP A N 1
ATOM 760 C CA . ASP A 1 93 ? 8.762 -11.752 11.190 1.00 56.38 93 ASP A CA 1
ATOM 761 C C . ASP A 1 93 ? 8.533 -10.518 12.083 1.00 56.38 93 ASP A C 1
ATOM 763 O O . ASP A 1 93 ? 9.295 -10.284 13.018 1.00 56.38 93 ASP A O 1
ATOM 767 N N . ARG A 1 94 ? 7.489 -9.710 11.820 1.00 55.25 94 ARG A N 1
ATOM 768 C CA . ARG A 1 94 ? 7.141 -8.491 12.588 1.00 55.25 94 ARG A CA 1
ATOM 769 C C . ARG A 1 94 ? 8.275 -7.443 12.656 1.00 55.25 94 ARG A C 1
ATOM 771 O O . ARG A 1 94 ? 8.352 -6.664 13.603 1.00 55.25 94 ARG A O 1
ATOM 778 N N . LYS A 1 95 ? 9.159 -7.385 11.652 1.00 55.06 95 LYS A N 1
ATOM 779 C CA . LYS A 1 95 ? 10.316 -6.464 11.593 1.00 55.06 95 LYS A CA 1
ATOM 780 C C . LYS A 1 95 ? 10.108 -5.296 10.620 1.00 55.06 95 LYS A C 1
ATOM 782 O O . LYS A 1 95 ? 11.032 -4.914 9.911 1.00 55.06 95 LYS A O 1
ATOM 787 N N . LEU A 1 96 ? 8.919 -4.699 10.565 1.00 58.38 96 LEU A N 1
ATOM 788 C CA . LEU A 1 96 ? 8.721 -3.489 9.755 1.00 58.38 96 LEU A CA 1
ATOM 789 C C . LEU A 1 96 ? 9.208 -2.244 10.518 1.00 58.38 96 LEU A C 1
ATOM 791 O O . LEU A 1 96 ? 8.879 -2.109 11.697 1.00 58.38 96 LEU A O 1
ATOM 795 N N . PRO A 1 97 ? 10.001 -1.346 9.900 1.00 56.50 97 PRO A N 1
ATOM 796 C CA . PRO A 1 97 ? 10.529 -0.154 10.567 1.00 56.50 97 PRO A CA 1
ATOM 797 C C . PRO A 1 97 ? 9.398 0.722 11.136 1.00 56.50 97 PRO A C 1
ATOM 799 O O . PRO A 1 97 ? 8.307 0.792 10.565 1.00 56.50 97 PRO A O 1
ATOM 802 N N . GLN A 1 98 ? 9.643 1.341 12.297 1.00 61.19 98 GLN A N 1
ATOM 803 C CA . GLN A 1 98 ? 8.742 2.359 12.852 1.00 61.19 98 GLN A CA 1
ATOM 804 C C . GLN A 1 98 ? 8.907 3.650 12.036 1.00 61.19 98 GLN A C 1
ATOM 806 O O . GLN A 1 98 ? 9.999 3.926 11.545 1.00 61.19 98 GLN A O 1
ATOM 811 N N . LEU A 1 99 ? 7.849 4.452 11.901 1.00 58.53 99 LEU A N 1
ATOM 812 C CA . LEU A 1 99 ? 7.869 5.680 11.100 1.00 58.53 99 LEU A CA 1
ATOM 813 C C . LEU A 1 99 ? 8.839 6.734 11.646 1.00 58.53 99 LEU A C 1
ATOM 815 O O . LEU A 1 99 ? 9.440 7.456 10.857 1.00 58.53 99 LEU A O 1
ATOM 819 N N . THR A 1 100 ? 8.958 6.864 12.972 1.00 51.41 100 THR A N 1
ATOM 820 C CA . THR A 1 100 ? 9.684 7.995 13.578 1.00 51.41 100 THR A CA 1
ATOM 821 C C . THR A 1 100 ? 10.386 7.708 14.914 1.00 51.41 100 THR A C 1
ATOM 823 O O . THR A 1 100 ? 10.935 8.645 15.484 1.00 51.41 100 THR A O 1
ATOM 826 N N . GLY A 1 101 ? 10.401 6.478 15.447 1.00 50.53 101 GLY A N 1
ATOM 827 C CA . GLY A 1 101 ? 10.877 6.246 16.823 1.00 50.53 101 GLY A CA 1
ATOM 828 C C . GLY A 1 101 ? 11.733 5.001 17.066 1.00 50.53 101 GLY A C 1
ATOM 829 O O . GLY A 1 101 ? 11.807 4.093 16.243 1.00 50.53 101 GLY A O 1
ATOM 830 N N . THR A 1 102 ? 12.373 5.003 18.239 1.00 47.62 102 THR A N 1
ATOM 831 C CA . THR A 1 102 ? 13.065 3.891 18.923 1.00 47.62 102 THR A CA 1
ATOM 832 C C . THR A 1 102 ? 12.194 3.317 20.054 1.00 47.62 102 THR A C 1
ATOM 834 O O . THR A 1 102 ? 12.699 2.842 21.071 1.00 47.62 102 THR A O 1
ATOM 837 N N . GLY A 1 103 ? 10.867 3.414 19.920 1.00 50.81 103 GLY A N 1
ATOM 838 C CA . GLY A 1 103 ? 9.925 3.004 20.959 1.00 50.81 103 GLY A CA 1
ATOM 839 C C . GLY A 1 103 ? 10.000 1.499 21.222 1.00 50.81 103 GLY A C 1
ATOM 840 O O . GLY A 1 103 ? 10.189 0.709 20.295 1.00 50.81 103 GLY A O 1
ATOM 841 N N . GLY A 1 104 ? 9.848 1.094 22.487 1.00 54.28 104 GLY A N 1
ATOM 842 C CA . GLY A 1 104 ? 9.900 -0.310 22.895 1.00 54.28 104 GLY A CA 1
ATOM 843 C C . GLY A 1 104 ? 8.867 -1.146 22.140 1.00 54.28 104 GLY A C 1
ATOM 844 O O . GLY A 1 104 ? 7.673 -1.059 22.418 1.00 54.28 104 GLY A O 1
ATOM 845 N N . ARG A 1 105 ? 9.324 -1.952 21.173 1.00 63.09 105 ARG A N 1
ATOM 846 C CA . ARG A 1 105 ? 8.453 -2.831 20.387 1.00 63.09 105 ARG A CA 1
ATOM 847 C C . ARG A 1 105 ? 7.842 -3.889 21.292 1.00 63.09 105 ARG A C 1
ATOM 849 O O . ARG A 1 105 ? 8.515 -4.842 21.685 1.00 63.09 105 ARG A O 1
ATOM 856 N N . LYS A 1 106 ? 6.554 -3.744 21.584 1.00 67.75 106 LYS A N 1
ATOM 857 C CA . LYS A 1 106 ? 5.758 -4.845 22.120 1.00 67.75 106 LYS A CA 1
ATOM 858 C C . LYS A 1 106 ? 5.357 -5.769 20.965 1.00 67.75 106 LYS A C 1
ATOM 860 O O . LYS A 1 106 ? 5.000 -5.274 19.895 1.00 67.75 106 LYS A O 1
ATOM 865 N N . PRO A 1 107 ? 5.418 -7.098 21.141 1.00 67.25 107 PRO A N 1
ATOM 866 C CA . PRO A 1 107 ? 4.924 -8.019 20.131 1.00 67.25 107 PRO A CA 1
ATOM 867 C C . PRO A 1 107 ? 3.430 -7.769 19.883 1.00 67.25 107 PRO A C 1
ATOM 869 O O . PRO A 1 107 ? 2.633 -7.806 20.814 1.00 67.25 107 PRO A O 1
ATOM 872 N N . LEU A 1 108 ? 3.059 -7.510 18.626 1.00 74.12 108 LEU A N 1
ATOM 873 C CA . LEU A 1 108 ? 1.660 -7.337 18.229 1.00 74.12 108 LEU A CA 1
ATOM 874 C C . LEU A 1 108 ? 0.964 -8.689 18.094 1.00 74.12 108 LEU A C 1
ATOM 876 O O . LEU A 1 108 ? 1.421 -9.543 17.333 1.00 74.12 108 LEU A O 1
ATOM 880 N N . GLU A 1 109 ? -0.180 -8.864 18.746 1.00 75.25 109 GLU A N 1
ATOM 881 C CA . GLU A 1 109 ? -0.973 -10.095 18.688 1.00 75.25 109 GLU A CA 1
ATOM 882 C C . GLU A 1 109 ? -2.438 -9.805 18.342 1.00 75.25 109 GLU A C 1
ATOM 884 O O . GLU A 1 109 ? -2.905 -8.671 18.426 1.00 75.25 109 GLU A O 1
ATOM 889 N N . GLY A 1 110 ? -3.159 -10.831 17.877 1.00 78.81 110 GLY A N 1
ATOM 890 C CA . GLY A 1 110 ? -4.591 -10.743 17.578 1.00 78.81 110 GLY A CA 1
ATOM 891 C C . GLY A 1 110 ? -4.979 -9.546 16.698 1.00 78.81 110 GLY A C 1
ATOM 892 O O . GLY A 1 110 ? -4.503 -9.399 15.567 1.00 78.81 110 GLY A O 1
ATOM 893 N N . THR A 1 111 ? -5.870 -8.706 17.225 1.00 74.50 111 THR A N 1
ATOM 894 C CA . THR A 1 111 ? -6.443 -7.533 16.548 1.00 74.50 111 THR A CA 1
ATOM 895 C C . THR A 1 111 ? -5.413 -6.428 16.297 1.00 74.50 111 THR A C 1
ATOM 897 O O . THR A 1 111 ? -5.486 -5.757 15.269 1.00 74.50 111 THR A O 1
ATOM 900 N N . 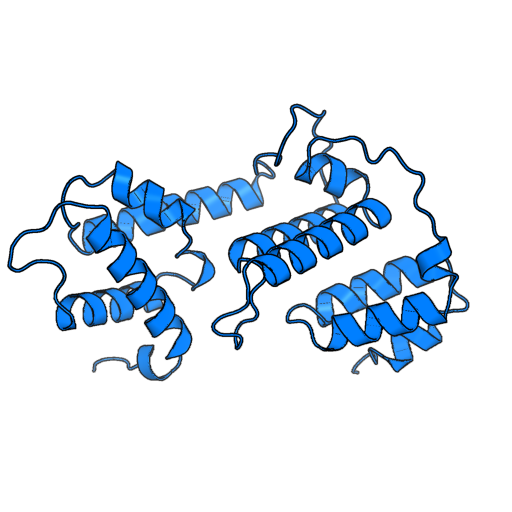ASP A 1 112 ? -4.398 -6.276 17.151 1.00 78.19 112 ASP A N 1
ATOM 901 C CA . ASP A 1 112 ? -3.350 -5.257 16.978 1.00 78.19 112 ASP A CA 1
ATOM 902 C C . ASP A 1 112 ? -2.529 -5.521 15.706 1.00 78.19 112 ASP A C 1
ATOM 904 O O . ASP A 1 112 ? -2.214 -4.618 14.926 1.00 78.19 112 ASP A O 1
ATOM 908 N N . LEU A 1 113 ? -2.271 -6.801 15.421 1.00 79.25 113 LEU A N 1
ATOM 909 C CA . LEU A 1 113 ? -1.618 -7.218 14.184 1.00 79.25 113 LEU A CA 1
ATOM 910 C C . LEU A 1 113 ? -2.493 -6.944 12.951 1.00 79.25 113 LEU A C 1
ATOM 912 O O . LEU A 1 113 ? -1.969 -6.661 11.871 1.00 79.25 113 LEU A O 1
ATOM 916 N N . GLN A 1 114 ? -3.821 -7.024 13.081 1.00 76.56 114 GLN A N 1
ATOM 917 C CA . GLN A 1 114 ? -4.734 -6.679 11.989 1.00 76.56 114 GLN A CA 1
ATOM 918 C C . GLN A 1 114 ? -4.706 -5.177 11.693 1.00 76.56 114 GLN A C 1
ATOM 920 O O . GLN A 1 114 ? -4.615 -4.804 10.522 1.00 76.56 114 GLN A O 1
ATOM 925 N N . TRP A 1 115 ? -4.672 -4.329 12.725 1.00 81.75 115 TRP A N 1
ATOM 926 C CA . TRP A 1 115 ? -4.507 -2.880 12.577 1.00 81.75 115 TRP A CA 1
ATOM 927 C C . TRP A 1 115 ? -3.190 -2.501 11.907 1.00 81.75 115 TRP A C 1
ATOM 929 O O . TRP A 1 115 ? -3.180 -1.686 10.981 1.00 81.75 115 TRP A O 1
ATOM 939 N N . ARG A 1 116 ? -2.090 -3.158 12.291 1.00 83.12 116 ARG A N 1
ATOM 940 C CA . ARG A 1 116 ? -0.802 -2.990 11.606 1.00 83.12 116 ARG A CA 1
ATOM 941 C C . ARG A 1 116 ? -0.893 -3.368 10.130 1.00 83.12 116 ARG A C 1
ATOM 943 O O . ARG A 1 116 ? -0.513 -2.585 9.267 1.00 83.12 116 ARG A O 1
ATOM 950 N N . ARG A 1 117 ? -1.479 -4.529 9.820 1.00 79.38 117 ARG A N 1
ATOM 951 C CA . ARG A 1 117 ? -1.659 -4.996 8.432 1.00 79.38 117 ARG A CA 1
ATOM 952 C C . ARG A 1 117 ? -2.546 -4.071 7.601 1.00 79.38 117 ARG A C 1
ATOM 954 O O . ARG A 1 117 ? -2.323 -3.976 6.394 1.00 79.38 117 ARG A O 1
ATOM 961 N N . TYR A 1 118 ? -3.557 -3.457 8.214 1.00 82.31 118 TYR A N 1
ATOM 962 C CA . TYR A 1 118 ? -4.400 -2.446 7.581 1.00 82.31 118 TYR A CA 1
ATOM 963 C C . TYR A 1 118 ? -3.569 -1.219 7.196 1.00 82.31 118 TYR A C 1
ATOM 965 O O . TYR A 1 118 ? -3.588 -0.819 6.032 1.00 82.31 118 TYR A O 1
ATOM 973 N N . PHE A 1 119 ? -2.772 -0.700 8.134 1.00 86.38 119 PHE A N 1
ATOM 974 C CA . PHE A 1 119 ? -1.883 0.430 7.879 1.00 86.38 119 PHE A CA 1
ATOM 975 C C . PHE A 1 119 ? -0.868 0.135 6.776 1.00 86.38 119 PHE A C 1
ATOM 977 O O . PHE A 1 119 ? -0.772 0.886 5.808 1.00 86.38 119 PHE A O 1
ATOM 984 N N . ASP A 1 120 ? -0.171 -1.000 6.876 1.00 80.06 120 ASP A N 1
ATOM 985 C CA . ASP A 1 120 ? 0.838 -1.394 5.894 1.00 80.06 120 ASP A CA 1
ATOM 986 C C . ASP A 1 120 ? 0.221 -1.518 4.493 1.00 80.06 120 ASP A C 1
ATOM 988 O O . ASP A 1 120 ? 0.819 -1.099 3.507 1.00 80.06 120 ASP A O 1
ATOM 992 N N . ARG A 1 121 ? -1.000 -2.063 4.379 1.00 76.81 121 ARG A N 1
ATOM 993 C CA . ARG A 1 121 ? -1.701 -2.169 3.090 1.00 76.81 121 ARG A CA 1
ATOM 994 C C . ARG A 1 121 ? -2.032 -0.790 2.513 1.00 76.81 121 ARG A C 1
ATOM 996 O O . ARG A 1 121 ? -1.875 -0.600 1.310 1.00 76.81 121 ARG A O 1
ATOM 1003 N N . GLY A 1 122 ? -2.451 0.150 3.358 1.00 78.25 122 GLY A N 1
ATOM 1004 C CA . GLY A 1 122 ? -2.642 1.548 2.976 1.00 78.25 122 GLY A CA 1
ATOM 1005 C C . GLY A 1 122 ? -1.356 2.156 2.420 1.00 78.25 122 GLY A C 1
ATOM 1006 O O . GLY A 1 122 ? -1.350 2.591 1.270 1.00 78.25 122 GLY A O 1
ATOM 1007 N N . GLU A 1 123 ? -0.248 2.063 3.161 1.00 82.44 123 GLU A N 1
ATOM 1008 C CA . GLU A 1 123 ? 1.065 2.568 2.723 1.00 82.44 123 GLU A CA 1
ATOM 1009 C C . GLU A 1 123 ? 1.510 1.944 1.387 1.00 82.44 123 GLU A C 1
ATOM 1011 O O . GLU A 1 123 ? 1.960 2.657 0.495 1.00 82.44 123 GLU A O 1
ATOM 1016 N N . MET A 1 124 ? 1.316 0.634 1.184 1.00 69.38 124 MET A N 1
ATOM 1017 C CA . MET A 1 124 ? 1.674 -0.044 -0.076 1.00 69.38 124 MET A CA 1
ATOM 1018 C C . MET A 1 124 ? 0.912 0.480 -1.295 1.00 69.38 124 MET A C 1
ATOM 1020 O O . MET A 1 124 ? 1.424 0.456 -2.413 1.00 69.38 124 MET A O 1
ATOM 1024 N N . THR A 1 125 ? -0.327 0.914 -1.085 1.00 73.62 125 THR A N 1
ATOM 1025 C CA . THR A 1 125 ? -1.183 1.464 -2.142 1.00 73.62 125 THR A CA 1
ATOM 1026 C C . THR A 1 125 ? -1.040 2.977 -2.284 1.00 73.62 125 THR A C 1
ATOM 1028 O O . THR A 1 125 ? -1.764 3.576 -3.070 1.00 73.62 125 THR A O 1
ATOM 1031 N N . ASN A 1 126 ? -0.138 3.613 -1.522 1.00 79.19 126 ASN A N 1
ATOM 1032 C CA . ASN A 1 126 ? -0.116 5.066 -1.322 1.00 79.19 126 ASN A CA 1
ATOM 1033 C C . ASN A 1 126 ? -1.499 5.623 -0.937 1.00 79.19 126 ASN A C 1
ATOM 1035 O O . ASN A 1 126 ? -1.863 6.732 -1.312 1.00 79.19 126 ASN A O 1
ATOM 1039 N N . TRP A 1 127 ? -2.293 4.829 -0.212 1.00 81.94 127 TRP A N 1
ATOM 1040 C CA . TRP A 1 127 ? -3.679 5.136 0.149 1.00 81.94 127 TRP A CA 1
ATOM 1041 C C . TRP A 1 127 ? -4.603 5.412 -1.051 1.00 81.94 127 TRP A C 1
ATOM 1043 O O . TRP A 1 127 ? -5.620 6.095 -0.903 1.00 81.94 127 TRP A O 1
ATOM 1053 N N . VAL A 1 128 ? -4.273 4.855 -2.220 1.00 80.62 128 VAL A N 1
ATOM 1054 C CA . VAL A 1 128 ? -5.058 4.928 -3.459 1.00 80.62 128 VAL A CA 1
ATOM 1055 C C . VAL A 1 128 ? -5.824 3.619 -3.665 1.00 80.62 128 VAL A C 1
ATOM 1057 O O . VAL A 1 128 ? -5.263 2.525 -3.565 1.00 80.62 128 VAL A O 1
ATOM 1060 N N . GLY A 1 129 ? -7.122 3.719 -3.937 1.00 74.50 129 GLY A N 1
ATOM 1061 C CA . GLY A 1 129 ? -7.984 2.589 -4.268 1.00 74.50 129 GLY A CA 1
ATOM 1062 C C . GLY A 1 129 ? -7.570 1.898 -5.567 1.00 74.50 129 GLY A C 1
ATOM 1063 O O . GLY A 1 129 ? -6.877 2.469 -6.406 1.00 74.50 129 GLY A O 1
ATOM 1064 N N . ALA A 1 130 ? -7.996 0.646 -5.747 1.00 65.00 130 ALA A N 1
ATOM 1065 C CA . ALA A 1 130 ? -7.628 -0.140 -6.926 1.00 65.00 130 ALA A CA 1
ATOM 1066 C C . ALA A 1 130 ? -8.055 0.533 -8.244 1.00 65.00 130 ALA A C 1
ATOM 1068 O O . ALA A 1 130 ? -7.286 0.485 -9.207 1.00 65.00 130 ALA A O 1
ATOM 1069 N N . ASP A 1 131 ? -9.213 1.200 -8.217 1.00 67.69 131 ASP A N 1
ATOM 1070 C CA . ASP A 1 131 ? -9.873 1.848 -9.356 1.00 67.69 131 ASP A CA 1
ATOM 1071 C C . ASP A 1 131 ? -9.685 3.377 -9.377 1.00 67.69 131 ASP A C 1
ATOM 1073 O O . ASP A 1 131 ? -10.247 4.071 -10.222 1.00 67.69 131 ASP A O 1
ATOM 1077 N N . GLU A 1 132 ? -8.910 3.931 -8.440 1.00 68.00 132 GLU A N 1
ATOM 1078 C CA . GLU A 1 132 ? -8.669 5.371 -8.357 1.00 68.00 132 GLU A CA 1
ATOM 1079 C C . GLU A 1 132 ? -7.395 5.749 -9.128 1.00 68.00 132 GLU A C 1
ATOM 1081 O O . GLU A 1 132 ? -6.304 5.234 -8.869 1.00 68.00 132 GLU A O 1
ATOM 1086 N N . ALA A 1 133 ? -7.514 6.694 -10.062 1.00 69.31 133 ALA A N 1
ATOM 1087 C CA . ALA A 1 133 ? -6.385 7.282 -10.775 1.00 69.31 133 ALA A CA 1
ATOM 1088 C C . ALA A 1 133 ? -6.255 8.769 -10.419 1.00 69.31 133 ALA A C 1
ATOM 1090 O O . ALA A 1 133 ? -7.245 9.490 -10.379 1.00 69.31 133 ALA A O 1
ATOM 1091 N N . GLY A 1 134 ? -5.025 9.237 -10.183 1.00 68.31 134 GLY A N 1
ATOM 1092 C CA . GLY A 1 134 ? -4.747 10.668 -10.005 1.00 68.31 134 GLY A CA 1
ATOM 1093 C C . GLY A 1 134 ? -5.194 11.276 -8.669 1.00 68.31 134 GLY A C 1
ATOM 1094 O O . GLY A 1 134 ? -5.434 12.476 -8.618 1.00 68.31 134 GLY A O 1
ATOM 1095 N N . VAL A 1 135 ? -5.297 10.482 -7.597 1.00 75.56 135 VAL A N 1
ATOM 1096 C CA . VAL A 1 135 ? -5.644 10.986 -6.253 1.00 75.56 135 VAL A CA 1
ATOM 1097 C C . VAL A 1 135 ? -4.614 12.012 -5.777 1.00 75.56 135 VAL A C 1
ATOM 1099 O O . VAL A 1 135 ? -3.410 11.736 -5.785 1.00 75.56 135 VAL A O 1
ATOM 1102 N N . ASP A 1 136 ? -5.094 13.168 -5.321 1.00 82.94 136 ASP A N 1
ATOM 1103 C CA . ASP A 1 136 ? -4.267 14.278 -4.847 1.00 82.94 136 ASP A CA 1
ATOM 1104 C C . ASP A 1 136 ? -3.359 13.853 -3.666 1.00 82.94 136 ASP A C 1
ATOM 1106 O O . ASP A 1 136 ? -3.815 13.153 -2.752 1.00 82.94 136 ASP A O 1
ATOM 1110 N N . PRO A 1 137 ? -2.078 14.268 -3.631 1.00 80.88 137 PRO A N 1
ATOM 1111 C CA . PRO A 1 137 ? -1.168 13.947 -2.529 1.00 80.88 137 PRO A CA 1
ATOM 1112 C C . PRO A 1 137 ? -1.660 14.387 -1.139 1.00 80.88 137 PRO A C 1
ATOM 1114 O O . PRO A 1 137 ? -1.372 13.713 -0.145 1.00 80.88 137 PRO A O 1
ATOM 1117 N N . ASN A 1 138 ? -2.404 15.492 -1.043 1.00 78.25 138 ASN A N 1
ATOM 1118 C CA . ASN A 1 138 ? -3.015 15.943 0.207 1.00 78.25 138 ASN A CA 1
ATOM 1119 C C . ASN A 1 138 ? -4.114 14.984 0.650 1.00 78.25 138 ASN A C 1
ATOM 1121 O O . ASN A 1 138 ? -4.200 14.665 1.833 1.00 78.25 138 ASN A O 1
ATOM 1125 N N . GLU A 1 139 ? -4.906 14.456 -0.282 1.00 77.75 139 GLU A N 1
ATOM 1126 C CA . GLU A 1 139 ? -5.936 13.476 0.049 1.00 77.75 139 GLU A CA 1
ATOM 1127 C C . GLU A 1 139 ? -5.323 12.149 0.519 1.00 77.75 139 GLU A C 1
ATOM 1129 O O . GLU A 1 139 ? -5.777 11.578 1.515 1.00 77.75 139 GLU A O 1
ATOM 1134 N N . GLN A 1 140 ? -4.238 11.694 -0.117 1.00 82.94 140 GLN A N 1
ATOM 1135 C CA . GLN A 1 140 ? -3.465 10.533 0.350 1.00 82.94 140 GLN A CA 1
ATOM 1136 C C . GLN A 1 140 ? -2.953 10.752 1.783 1.00 82.94 140 GLN A C 1
ATOM 1138 O O . GLN A 1 140 ? -3.101 9.877 2.643 1.00 82.94 140 GLN A O 1
ATOM 1143 N N . ARG A 1 141 ? -2.420 11.949 2.074 1.00 77.94 141 ARG A N 1
ATOM 1144 C CA . ARG A 1 141 ? -1.984 12.334 3.424 1.00 77.94 141 ARG A CA 1
ATOM 1145 C C . ARG A 1 141 ? -3.149 12.326 4.416 1.00 77.94 141 ARG A C 1
ATOM 1147 O O . ARG A 1 141 ? -3.021 11.717 5.476 1.00 77.94 141 ARG A O 1
ATOM 1154 N N . SER A 1 142 ? -4.299 12.897 4.063 1.00 75.62 142 SER A N 1
ATOM 1155 C CA . SER A 1 142 ? -5.493 12.892 4.919 1.00 75.62 142 SER A CA 1
ATOM 1156 C C . SER A 1 142 ? -6.034 11.482 5.174 1.00 75.62 142 SER A C 1
ATOM 1158 O O . SER A 1 142 ? -6.519 11.192 6.267 1.00 75.62 142 SER A O 1
ATOM 1160 N N . ARG A 1 143 ? -5.968 10.570 4.197 1.00 83.88 143 ARG A N 1
ATOM 1161 C CA . ARG A 1 143 ? -6.342 9.153 4.380 1.00 83.88 143 ARG A CA 1
ATOM 1162 C C . ARG A 1 143 ? -5.397 8.457 5.359 1.00 83.88 143 ARG A C 1
ATOM 1164 O O . ARG A 1 143 ? -5.863 7.800 6.290 1.00 83.88 143 ARG A O 1
ATOM 1171 N N . ARG A 1 144 ? -4.090 8.675 5.202 1.00 86.06 144 ARG A N 1
ATOM 1172 C CA . ARG A 1 144 ? -3.052 8.170 6.109 1.00 86.06 144 ARG A CA 1
ATOM 1173 C C . ARG A 1 144 ? -3.222 8.684 7.539 1.00 86.06 144 ARG A C 1
ATOM 1175 O O . ARG A 1 144 ? -3.179 7.896 8.479 1.00 86.06 144 ARG A O 1
ATOM 1182 N N . GLU A 1 145 ? -3.448 9.984 7.714 1.00 82.56 145 GLU A N 1
ATOM 1183 C CA . GLU A 1 145 ? -3.674 10.611 9.025 1.00 82.56 145 GLU A CA 1
ATOM 1184 C C . GLU A 1 145 ? -4.943 10.083 9.700 1.00 82.56 145 GLU A C 1
ATOM 1186 O O . GLU A 1 145 ? -4.914 9.740 10.884 1.00 82.56 145 GLU A O 1
ATOM 1191 N N . ARG A 1 146 ? -6.040 9.929 8.945 1.00 78.12 146 ARG A N 1
ATOM 1192 C CA . ARG A 1 146 ? -7.277 9.314 9.451 1.00 78.12 146 ARG A CA 1
ATOM 1193 C C . ARG A 1 146 ? -7.053 7.874 9.896 1.00 78.12 146 ARG A C 1
ATOM 1195 O O . ARG A 1 146 ? -7.505 7.496 10.975 1.00 78.12 146 ARG A O 1
ATOM 1202 N N . ALA A 1 147 ? -6.326 7.086 9.108 1.00 83.94 147 ALA A N 1
ATOM 1203 C CA . ALA A 1 147 ? -5.983 5.721 9.479 1.00 83.94 147 ALA A CA 1
ATOM 1204 C C . ALA A 1 147 ? -5.128 5.665 10.752 1.00 83.94 147 ALA A C 1
ATOM 1206 O O . ALA A 1 147 ? -5.432 4.874 11.639 1.00 83.94 147 ALA A O 1
ATOM 1207 N N . LEU A 1 148 ? -4.114 6.527 10.886 1.00 86.31 148 LEU A N 1
ATOM 1208 C CA . LEU A 1 148 ? -3.308 6.620 12.109 1.00 86.31 148 LEU A CA 1
ATOM 1209 C C . LEU A 1 148 ? -4.141 7.029 13.323 1.00 86.31 148 LEU A C 1
ATOM 1211 O O . LEU A 1 148 ? -3.974 6.440 14.386 1.00 86.31 148 LEU A O 1
ATOM 1215 N N . SER A 1 149 ? -5.045 7.998 13.169 1.00 81.00 149 SER A N 1
ATOM 1216 C CA . SER A 1 149 ? -5.965 8.418 14.232 1.00 81.00 149 SER A CA 1
ATOM 1217 C C . SER A 1 149 ? -6.854 7.259 14.689 1.00 81.00 149 SER A C 1
ATOM 1219 O O . SER A 1 149 ? -6.962 6.984 15.884 1.00 81.00 149 SER A O 1
ATOM 1221 N N . LEU A 1 150 ? -7.410 6.509 13.737 1.00 80.44 150 LEU A N 1
ATOM 1222 C CA . LEU A 1 150 ? -8.223 5.331 14.019 1.00 80.44 150 LEU A CA 1
ATOM 1223 C C . LEU A 1 150 ? -7.417 4.233 14.727 1.00 80.44 150 LEU A C 1
ATOM 1225 O O . LEU A 1 150 ? -7.871 3.687 15.730 1.00 80.44 150 LEU A O 1
ATOM 1229 N N . ILE A 1 151 ? -6.204 3.942 14.252 1.00 85.56 151 ILE A N 1
ATOM 1230 C CA . ILE A 1 151 ? -5.331 2.940 14.875 1.00 85.56 151 ILE A CA 1
ATOM 1231 C C . ILE A 1 151 ? -4.931 3.377 16.284 1.00 85.56 151 ILE A C 1
ATOM 1233 O O . ILE A 1 151 ? -4.982 2.558 17.191 1.00 85.56 151 ILE A O 1
ATOM 1237 N N . ARG A 1 152 ? -4.616 4.661 16.503 1.00 84.69 152 ARG A N 1
ATOM 1238 C CA . ARG A 1 152 ? -4.323 5.209 17.839 1.00 84.69 152 ARG A CA 1
ATOM 1239 C C . ARG A 1 152 ? -5.442 4.920 18.831 1.00 84.69 152 ARG A C 1
ATOM 1241 O O . ARG A 1 152 ? -5.165 4.571 19.972 1.00 84.69 152 ARG A O 1
ATOM 1248 N N . GLN A 1 153 ? -6.690 5.055 18.391 1.00 76.25 153 GLN A N 1
ATOM 1249 C CA . GLN A 1 153 ? -7.860 4.810 19.230 1.00 76.25 153 GLN A CA 1
ATOM 1250 C C . GLN A 1 153 ? -8.120 3.316 19.455 1.00 76.25 153 GLN A C 1
ATOM 1252 O O . GLN A 1 153 ? -8.516 2.921 20.544 1.00 76.25 153 GLN A O 1
ATOM 1257 N N . GLN A 1 154 ? -7.927 2.479 18.437 1.00 75.44 154 GLN A N 1
ATOM 1258 C CA . GLN A 1 154 ? -8.354 1.076 18.477 1.00 75.44 154 GLN A CA 1
ATOM 1259 C C . GLN A 1 154 ? -7.276 0.101 18.926 1.00 75.44 154 GLN A C 1
ATOM 1261 O O . GLN A 1 154 ? -7.567 -0.935 19.519 1.00 75.44 154 GLN A O 1
ATOM 1266 N N . SER A 1 155 ? -6.028 0.435 18.638 1.00 83.69 155 SER A N 1
ATOM 1267 C CA . SER A 1 155 ? -4.861 -0.334 19.016 1.00 83.69 155 SER A CA 1
ATOM 1268 C C . SER A 1 155 ? -3.714 0.629 19.323 1.00 83.69 155 SER A C 1
ATOM 1270 O O . SER A 1 155 ? -2.845 0.870 18.478 1.00 83.69 155 SER A O 1
ATOM 1272 N N . PRO A 1 156 ? -3.687 1.182 20.550 1.00 83.31 156 PRO A N 1
ATOM 1273 C CA . PRO A 1 156 ? -2.569 1.982 21.044 1.00 83.31 156 PRO A CA 1
ATOM 1274 C C . PRO A 1 156 ? -1.217 1.290 20.826 1.00 83.31 156 PRO A C 1
ATOM 1276 O O . PRO A 1 156 ? -0.249 1.933 20.435 1.00 83.31 156 PRO A O 1
ATOM 1279 N N . VAL A 1 157 ? -1.178 -0.039 20.985 1.00 82.69 157 VAL A N 1
ATOM 1280 C CA . VAL A 1 157 ? 0.022 -0.860 20.779 1.00 82.69 157 VAL A CA 1
ATOM 1281 C C . VAL A 1 157 ? 0.439 -0.889 19.306 1.00 82.69 157 VAL A C 1
ATOM 1283 O O . VAL A 1 157 ? 1.616 -0.695 19.010 1.00 82.69 157 VAL A O 1
ATOM 1286 N N . ALA A 1 158 ? -0.495 -1.070 18.361 1.00 83.81 158 ALA A N 1
ATOM 1287 C CA . ALA A 1 158 ? -0.168 -0.984 16.937 1.00 83.81 158 ALA A CA 1
ATOM 1288 C C . ALA A 1 158 ? 0.220 0.440 16.530 1.00 83.81 158 ALA A C 1
ATOM 1290 O O . ALA A 1 158 ? 1.107 0.606 15.702 1.00 83.81 158 ALA A O 1
ATOM 1291 N N . PHE A 1 159 ? -0.394 1.472 17.111 1.00 86.44 159 PHE A N 1
ATOM 1292 C CA . PHE A 1 159 ? -0.008 2.861 16.863 1.00 86.44 159 PHE A CA 1
ATOM 1293 C C . PHE A 1 159 ? 1.418 3.149 17.333 1.00 86.44 159 PHE A C 1
ATOM 1295 O O . PHE A 1 159 ? 2.195 3.746 16.588 1.00 86.44 159 PHE A O 1
ATOM 1302 N N . GLU A 1 160 ? 1.772 2.706 18.537 1.00 84.50 160 GLU A N 1
ATOM 1303 C CA . GLU A 1 160 ? 3.129 2.793 19.078 1.00 84.50 160 GLU A CA 1
ATOM 1304 C C . GLU A 1 160 ? 4.121 2.019 18.210 1.00 84.50 160 GLU A C 1
ATOM 1306 O O . GLU A 1 160 ? 5.193 2.530 17.898 1.00 84.50 160 GLU A O 1
ATOM 1311 N N . ASP A 1 161 ? 3.747 0.830 17.737 1.00 82.69 161 ASP A N 1
ATOM 1312 C CA . ASP A 1 161 ? 4.582 0.035 16.837 1.00 82.69 161 ASP A CA 1
ATOM 1313 C C . ASP A 1 161 ? 4.742 0.674 15.444 1.00 82.69 161 ASP A C 1
ATOM 1315 O O . ASP A 1 161 ? 5.814 0.613 14.841 1.00 82.69 161 ASP A O 1
ATOM 1319 N N . ILE A 1 162 ? 3.701 1.323 14.919 1.00 83.62 162 ILE A N 1
ATOM 1320 C CA . ILE A 1 162 ? 3.740 2.017 13.626 1.00 83.62 162 ILE A CA 1
ATOM 1321 C C . ILE A 1 162 ? 4.537 3.312 13.733 1.00 83.62 162 ILE A C 1
ATOM 1323 O O . ILE A 1 162 ? 5.391 3.582 12.895 1.00 83.62 162 ILE A O 1
ATOM 1327 N N . THR A 1 163 ? 4.258 4.140 14.736 1.00 81.19 163 THR A N 1
ATOM 1328 C CA . THR A 1 163 ? 4.764 5.519 14.806 1.00 81.19 163 THR A CA 1
ATOM 1329 C C . THR A 1 163 ? 6.026 5.663 15.652 1.00 81.19 163 THR A C 1
ATOM 1331 O O . THR A 1 163 ? 6.798 6.603 15.443 1.00 81.19 163 THR A O 1
ATOM 1334 N N . GLY A 1 164 ? 6.252 4.746 16.595 1.00 74.44 164 GLY A N 1
ATOM 1335 C CA . GLY A 1 164 ? 7.272 4.855 17.636 1.00 74.44 164 GLY A CA 1
ATOM 1336 C C . GLY A 1 164 ? 6.947 5.896 18.714 1.00 74.44 164 GLY A C 1
ATOM 1337 O O . GLY A 1 164 ? 7.799 6.175 19.555 1.00 74.44 164 GLY A O 1
ATOM 1338 N N . LYS A 1 165 ? 5.748 6.496 18.688 1.00 79.56 165 LYS A N 1
ATOM 1339 C CA . LYS A 1 165 ? 5.289 7.495 19.661 1.00 79.56 165 LYS A CA 1
ATOM 1340 C C . LYS A 1 165 ? 4.277 6.861 20.613 1.00 79.56 165 LYS A C 1
ATOM 1342 O O . LYS A 1 165 ? 3.409 6.140 20.121 1.00 79.56 165 LYS A O 1
ATOM 1347 N N . PRO A 1 166 ? 4.333 7.159 21.925 1.00 75.88 166 PRO A N 1
ATOM 1348 C CA . PRO A 1 166 ? 3.319 6.695 22.862 1.00 75.88 166 PRO A CA 1
ATOM 1349 C C . PRO A 1 166 ? 1.939 7.164 22.402 1.00 75.88 166 PRO A C 1
ATOM 1351 O O . PRO A 1 166 ? 1.773 8.310 21.966 1.00 75.88 166 PRO A O 1
ATOM 1354 N N . ALA A 1 167 ? 0.938 6.297 22.521 1.00 73.31 167 ALA A N 1
ATOM 1355 C CA . ALA A 1 167 ? -0.453 6.688 22.350 1.00 73.31 167 ALA A CA 1
ATOM 1356 C C . ALA A 1 167 ? -0.882 7.495 23.592 1.00 73.31 167 ALA A C 1
ATOM 1358 O O . ALA A 1 167 ? -1.576 7.013 24.474 1.00 73.31 167 ALA A O 1
ATOM 1359 N N . SER A 1 168 ? -0.399 8.733 23.701 1.00 53.47 168 SER A N 1
ATOM 1360 C CA . SER A 1 168 ? -0.435 9.541 24.928 1.00 53.47 168 SER A CA 1
ATOM 1361 C C . SER A 1 168 ? -1.799 10.135 25.294 1.00 53.47 168 SER A C 1
ATOM 1363 O O . SER A 1 168 ? -1.890 10.865 26.273 1.00 53.47 168 SER A O 1
ATOM 1365 N N . GLU A 1 169 ? -2.864 9.825 24.555 1.00 56.59 169 GLU A N 1
ATOM 1366 C 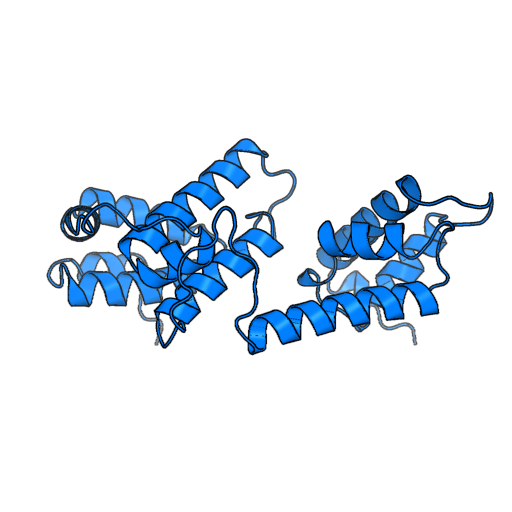CA . GLU A 1 169 ? -4.216 10.231 24.947 1.00 56.59 169 GLU A CA 1
ATOM 1367 C C . GLU A 1 169 ? -5.036 8.981 25.252 1.00 56.59 169 GLU A C 1
ATOM 1369 O O . GLU A 1 169 ? -5.012 8.043 24.447 1.00 56.59 169 GLU A O 1
ATOM 1374 N N . PRO A 1 170 ? -5.762 8.943 26.386 1.00 52.53 170 PRO A N 1
ATOM 1375 C CA . PRO A 1 170 ? -6.725 7.884 26.622 1.00 52.53 170 PRO A CA 1
ATOM 1376 C C . PRO A 1 170 ? -7.684 7.840 25.436 1.00 52.53 170 PRO A C 1
ATOM 1378 O O . PRO A 1 170 ? -8.145 8.879 24.958 1.00 52.53 170 PRO A O 1
ATOM 1381 N N . VAL A 1 171 ? -7.948 6.626 24.947 1.00 53.56 171 VAL A N 1
ATOM 1382 C CA . VAL A 1 171 ? -8.920 6.363 23.888 1.00 53.56 171 VAL A CA 1
ATOM 1383 C C . VAL A 1 171 ? -10.211 7.076 24.265 1.00 53.56 171 VAL A C 1
ATOM 1385 O O . VAL A 1 171 ? -10.918 6.662 25.183 1.00 53.56 171 VAL A O 1
ATOM 1388 N N . SER A 1 172 ? -10.507 8.184 23.587 1.00 56.59 172 SER A N 1
ATOM 1389 C CA . SER A 1 172 ? -11.791 8.838 23.757 1.00 56.59 172 SER A CA 1
ATOM 1390 C C . SER A 1 172 ? -12.818 7.956 23.062 1.00 56.59 172 SER A C 1
ATOM 1392 O O . SER A 1 172 ? -13.077 8.080 21.864 1.00 56.59 172 SER A O 1
ATOM 1394 N N . ASN A 1 173 ? -13.403 7.035 23.833 1.00 63.12 173 ASN A N 1
ATOM 1395 C CA . ASN A 1 173 ? -14.529 6.202 23.409 1.00 63.12 173 ASN A CA 1
ATOM 1396 C C . ASN A 1 173 ? -15.734 7.049 22.961 1.00 63.12 173 ASN A C 1
ATOM 1398 O O . ASN A 1 173 ? -16.668 6.514 22.371 1.00 63.12 173 ASN A O 1
ATOM 1402 N N . ALA A 1 174 ? -15.688 8.371 23.175 1.00 66.00 174 ALA A N 1
ATOM 1403 C CA . ALA A 1 174 ? -16.666 9.338 22.699 1.00 66.00 174 ALA A CA 1
ATOM 1404 C C . ALA A 1 174 ? -16.958 9.213 21.198 1.00 66.00 174 ALA A C 1
ATOM 1406 O O . ALA A 1 174 ? -18.077 9.492 20.789 1.00 66.00 174 ALA A O 1
ATOM 1407 N N . MET A 1 175 ? -16.000 8.771 20.371 1.00 75.31 175 MET A N 1
ATOM 1408 C CA . MET A 1 175 ? -16.272 8.551 18.944 1.00 75.31 175 MET A CA 1
ATOM 1409 C C . MET A 1 175 ? -17.311 7.447 18.700 1.00 75.31 175 MET A C 1
ATOM 1411 O O . MET A 1 175 ? -18.140 7.593 17.809 1.00 75.31 175 MET A O 1
ATOM 1415 N N . TRP A 1 176 ? -17.265 6.357 19.472 1.00 80.19 176 TRP A N 1
ATOM 1416 C CA . TRP A 1 176 ? -18.165 5.206 19.316 1.00 80.19 176 TRP A CA 1
ATOM 1417 C C . TRP A 1 176 ? -19.483 5.404 20.050 1.00 80.19 176 TRP A C 1
ATOM 1419 O O . TRP A 1 176 ? -20.498 4.861 19.625 1.00 80.19 176 TRP A O 1
ATOM 1429 N N . ALA A 1 177 ? -19.457 6.184 21.132 1.00 80.44 177 ALA A N 1
ATOM 1430 C CA . ALA A 1 177 ? -20.643 6.557 21.888 1.00 80.44 177 ALA A CA 1
ATOM 1431 C C . ALA A 1 177 ? -21.489 7.624 21.169 1.00 80.44 177 ALA A C 1
ATOM 1433 O O . ALA A 1 177 ? -22.700 7.638 21.354 1.00 80.44 177 ALA A O 1
ATOM 1434 N N . ASP A 1 178 ? -20.887 8.490 20.341 1.00 85.19 178 ASP A N 1
ATOM 1435 C CA . ASP A 1 178 ? -21.589 9.514 19.552 1.00 85.19 178 ASP A CA 1
ATOM 1436 C C . ASP A 1 178 ? -22.165 8.918 18.245 1.00 85.19 178 ASP A C 1
ATOM 1438 O O . ASP A 1 178 ? -21.408 8.652 17.299 1.00 85.19 178 ASP A O 1
ATOM 1442 N N . PRO A 1 179 ? -23.501 8.752 18.132 1.00 86.94 179 PRO A N 1
ATOM 1443 C CA . PRO A 1 179 ? -24.139 8.136 16.967 1.00 86.94 179 PRO A CA 1
ATOM 1444 C C . PRO A 1 179 ? -23.894 8.897 15.660 1.00 86.94 179 PRO A C 1
ATOM 1446 O O . PRO A 1 179 ? -23.817 8.290 14.590 1.00 86.94 179 PRO A O 1
ATOM 1449 N N . ILE A 1 180 ? -23.767 10.227 15.727 1.00 86.00 180 ILE A N 1
ATOM 1450 C CA . ILE A 1 180 ? -23.598 11.087 14.550 1.00 86.00 180 ILE A CA 1
ATOM 1451 C C . ILE A 1 180 ? -22.187 10.907 13.990 1.00 86.00 180 ILE A C 1
ATOM 1453 O O . ILE A 1 180 ? -22.008 10.707 12.784 1.00 86.00 180 ILE A O 1
ATOM 1457 N N . ARG A 1 181 ? -21.174 10.931 14.865 1.00 81.25 181 ARG A N 1
ATOM 1458 C CA . ARG A 1 181 ? -19.774 10.699 14.468 1.00 81.25 181 ARG A CA 1
ATOM 1459 C C . ARG A 1 181 ? -19.558 9.279 13.965 1.00 81.25 181 ARG A C 1
ATOM 1461 O O . ARG A 1 181 ? -18.840 9.095 12.976 1.00 81.25 181 ARG A O 1
ATOM 1468 N N . LEU A 1 182 ? -20.192 8.300 14.609 1.00 84.31 182 LEU A N 1
ATOM 1469 C CA . LEU A 1 182 ? -20.142 6.906 14.188 1.00 84.31 182 LEU A CA 1
ATOM 1470 C C . LEU A 1 182 ? -20.728 6.728 12.782 1.00 84.31 182 LEU A C 1
ATOM 1472 O O . LEU A 1 182 ? -20.027 6.217 11.909 1.00 84.31 182 LEU A O 1
ATOM 1476 N N . ARG A 1 183 ? -21.956 7.211 12.530 1.00 89.06 183 ARG A N 1
ATOM 1477 C CA . ARG A 1 183 ? -22.601 7.144 11.201 1.00 89.06 183 ARG A CA 1
ATOM 1478 C C . ARG A 1 183 ? -21.723 7.751 10.118 1.00 89.06 183 ARG A C 1
ATOM 1480 O O . ARG A 1 183 ? -21.417 7.084 9.135 1.00 89.06 183 ARG A O 1
ATOM 1487 N N . ARG A 1 184 ? -21.226 8.969 10.349 1.00 83.31 184 ARG A N 1
ATOM 1488 C CA . ARG A 1 184 ? -20.333 9.648 9.404 1.00 83.31 184 ARG A CA 1
ATOM 1489 C C . ARG A 1 184 ? -19.093 8.811 9.079 1.00 83.31 184 ARG A C 1
ATOM 1491 O O . ARG A 1 184 ? -18.724 8.683 7.916 1.00 83.31 184 ARG A O 1
ATOM 1498 N N . SER A 1 185 ? -18.465 8.225 10.096 1.00 81.12 185 SER A N 1
ATOM 1499 C CA . SER A 1 185 ? -17.250 7.421 9.922 1.00 81.12 185 SER A CA 1
ATOM 1500 C C . SER A 1 185 ? -17.518 6.119 9.164 1.00 81.12 185 SER A C 1
ATOM 1502 O O . SER A 1 185 ? -16.714 5.724 8.320 1.00 81.12 185 SER A O 1
ATOM 1504 N N . LEU A 1 186 ? -18.654 5.468 9.434 1.00 87.44 186 LEU A N 1
ATOM 1505 C CA . LEU A 1 186 ? -19.086 4.264 8.723 1.00 87.44 186 LEU A CA 1
ATOM 1506 C C . LEU A 1 186 ? -19.423 4.573 7.256 1.00 87.44 186 LEU A C 1
ATOM 1508 O O . LEU A 1 186 ? -18.970 3.846 6.374 1.00 87.44 186 LEU A O 1
ATOM 1512 N N . ASP A 1 187 ? -20.146 5.662 6.981 1.00 86.12 187 ASP A N 1
ATOM 1513 C CA . ASP A 1 187 ? -20.523 6.077 5.621 1.00 86.12 187 ASP A CA 1
ATOM 1514 C C . ASP A 1 187 ? -19.310 6.450 4.763 1.00 86.12 187 ASP A C 1
ATOM 1516 O O . ASP A 1 187 ? -19.233 6.081 3.586 1.00 86.12 187 ASP A O 1
ATOM 1520 N N . GLU A 1 188 ? -18.337 7.151 5.350 1.00 78.50 188 GLU A N 1
ATOM 1521 C CA . GLU A 1 188 ? -17.062 7.446 4.693 1.00 78.50 188 GLU A CA 1
ATOM 1522 C C . GLU A 1 188 ? -16.291 6.149 4.398 1.00 78.50 188 GLU A C 1
ATOM 1524 O O . GLU A 1 188 ? -15.816 5.944 3.277 1.00 78.50 188 GLU A O 1
ATOM 1529 N N . ALA A 1 189 ? -16.212 5.235 5.370 1.00 81.06 189 ALA A N 1
ATOM 1530 C CA . ALA A 1 189 ? -15.508 3.966 5.209 1.00 81.06 189 ALA A CA 1
ATOM 1531 C C . ALA A 1 189 ? -16.188 3.013 4.216 1.00 81.06 189 ALA A C 1
ATOM 1533 O O . ALA A 1 189 ? -15.491 2.243 3.552 1.00 81.06 189 ALA A O 1
ATOM 1534 N N . ARG A 1 190 ? -17.519 3.085 4.064 1.00 82.19 190 ARG A N 1
ATOM 1535 C CA . ARG A 1 190 ? -18.299 2.267 3.117 1.00 82.19 190 ARG A CA 1
ATOM 1536 C C . ARG A 1 190 ? -17.886 2.500 1.668 1.00 82.19 190 ARG A C 1
ATOM 1538 O O . ARG A 1 190 ? -18.013 1.613 0.834 1.00 82.19 190 ARG A O 1
ATOM 1545 N N . ARG A 1 191 ? -17.373 3.690 1.357 1.00 77.94 191 ARG A N 1
ATOM 1546 C CA . ARG A 1 191 ? -16.877 4.038 0.015 1.00 77.94 191 ARG A CA 1
ATOM 1547 C C . ARG A 1 191 ? -15.401 3.685 -0.180 1.00 77.94 191 ARG A C 1
ATOM 1549 O O . ARG A 1 191 ? -14.883 3.831 -1.280 1.00 77.94 191 ARG A O 1
ATOM 1556 N N . GLY A 1 192 ? -14.719 3.250 0.879 1.00 71.00 192 GLY A N 1
ATOM 1557 C CA . GLY A 1 192 ? -13.291 2.974 0.860 1.00 71.00 192 GLY A CA 1
ATOM 1558 C C . GLY A 1 192 ? -12.944 1.555 0.387 1.00 71.00 192 GLY A C 1
ATOM 1559 O O . GLY A 1 192 ? -13.703 0.609 0.615 1.00 71.00 192 GLY A O 1
ATOM 1560 N N . PRO A 1 193 ? -11.732 1.353 -0.164 1.00 61.41 193 PRO A N 1
ATOM 1561 C CA . PRO A 1 193 ? -11.260 0.049 -0.651 1.00 61.41 193 PRO A CA 1
ATOM 1562 C C . PRO A 1 193 ? -11.103 -1.014 0.454 1.00 61.41 193 PRO A C 1
ATOM 1564 O O . PRO A 1 193 ? -10.869 -2.187 0.169 1.00 61.41 193 PRO A O 1
ATOM 1567 N N . PHE A 1 194 ? -11.226 -0.625 1.728 1.00 70.25 194 PHE A N 1
ATOM 1568 C CA . PHE A 1 194 ? -11.065 -1.500 2.893 1.00 70.25 194 PHE A CA 1
ATOM 1569 C C . PHE A 1 194 ? -12.327 -1.615 3.751 1.00 70.25 194 PHE A C 1
ATOM 1571 O O . PHE A 1 194 ? -12.237 -2.006 4.917 1.00 70.25 194 PHE A O 1
ATOM 1578 N N . GLN A 1 195 ? -13.498 -1.321 3.180 1.00 81.12 195 GLN A N 1
ATOM 1579 C CA . GLN A 1 195 ? -14.777 -1.314 3.891 1.00 81.12 195 GLN A CA 1
ATOM 1580 C C . GLN A 1 195 ? -15.046 -2.579 4.726 1.00 81.12 195 GLN A C 1
ATOM 1582 O O . GLN A 1 195 ? -15.465 -2.473 5.870 1.00 81.12 195 GLN A O 1
ATOM 1587 N N . GLY A 1 196 ? -14.726 -3.777 4.217 1.00 76.38 196 GLY A N 1
ATOM 1588 C CA . GLY A 1 196 ? -14.968 -5.031 4.943 1.00 76.38 196 GLY A CA 1
ATOM 1589 C C . GLY A 1 196 ? -14.093 -5.192 6.190 1.00 76.38 196 GLY A C 1
ATOM 1590 O O . GLY A 1 196 ? -14.569 -5.629 7.236 1.00 76.38 196 GLY A O 1
ATOM 1591 N N . VAL A 1 197 ? -12.824 -4.777 6.104 1.00 73.75 197 VAL A N 1
ATOM 1592 C CA . VAL A 1 197 ? -11.901 -4.787 7.252 1.00 73.75 197 VAL A CA 1
ATOM 1593 C C . VAL A 1 197 ? -12.343 -3.739 8.269 1.00 73.75 197 VAL A C 1
ATOM 1595 O O . VAL A 1 197 ? -12.415 -4.027 9.461 1.00 73.75 197 VAL A O 1
ATOM 1598 N N . PHE A 1 198 ? -12.715 -2.548 7.796 1.00 80.81 198 PHE A N 1
ATOM 1599 C CA . PHE A 1 198 ? -13.254 -1.491 8.646 1.00 80.81 198 PHE A CA 1
ATOM 1600 C C . PHE A 1 198 ? -14.528 -1.931 9.373 1.00 80.81 198 PHE A C 1
ATOM 1602 O O . PHE A 1 198 ? -14.623 -1.738 10.580 1.00 80.81 198 PHE A O 1
ATOM 1609 N N . ALA A 1 199 ? -15.464 -2.586 8.685 1.00 85.75 199 ALA A N 1
ATOM 1610 C CA . ALA A 1 199 ? -16.706 -3.081 9.272 1.00 85.75 199 ALA A CA 1
ATOM 1611 C C . ALA A 1 199 ? -16.453 -4.072 10.418 1.00 85.75 199 ALA A C 1
ATOM 1613 O O . ALA A 1 199 ? -17.051 -3.960 11.487 1.00 85.75 199 ALA A O 1
ATOM 1614 N N . GLN A 1 200 ? -15.534 -5.026 10.231 1.00 82.00 200 GLN A N 1
ATOM 1615 C CA . GLN A 1 200 ? -15.178 -5.993 11.275 1.00 82.00 200 GLN A CA 1
ATOM 161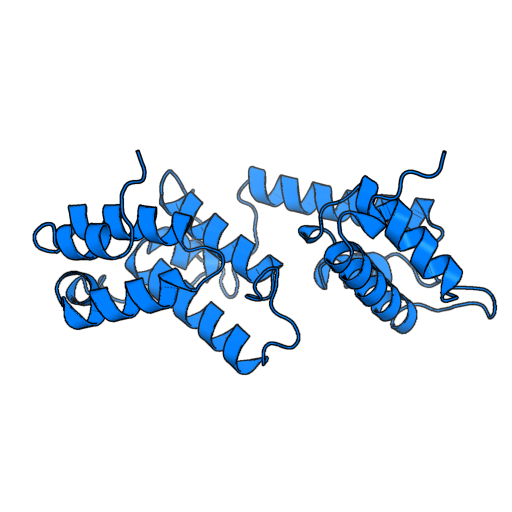6 C C . GLN A 1 200 ? -14.565 -5.311 12.508 1.00 82.00 200 GLN A C 1
ATOM 1618 O O . GLN A 1 200 ? -14.873 -5.668 13.651 1.00 82.00 200 GLN A O 1
ATOM 1623 N N . MET A 1 201 ? -13.729 -4.301 12.275 1.00 78.94 201 MET A N 1
ATOM 1624 C CA . MET A 1 201 ? -13.101 -3.515 13.333 1.00 78.94 201 MET A CA 1
ATOM 1625 C C . MET A 1 201 ? -14.118 -2.635 14.068 1.00 78.94 201 MET A C 1
ATOM 1627 O O . MET A 1 201 ? -14.153 -2.656 15.296 1.00 78.94 201 MET A O 1
ATOM 1631 N N . ALA A 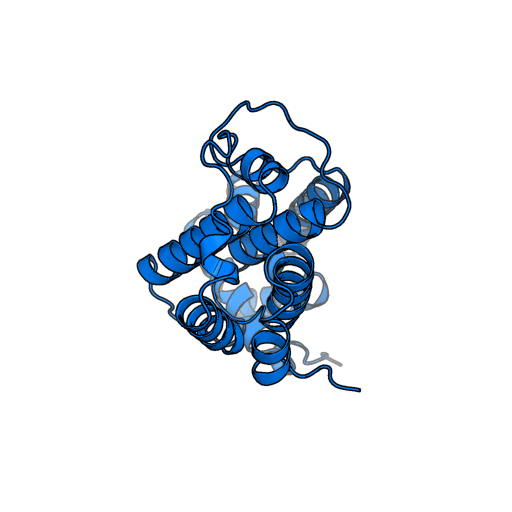1 202 ? -14.997 -1.942 13.339 1.00 84.06 202 ALA A N 1
ATOM 1632 C CA . ALA A 1 202 ? -16.060 -1.117 13.904 1.00 84.06 202 ALA A CA 1
ATOM 1633 C C . ALA A 1 202 ? -17.019 -1.946 14.768 1.00 84.06 202 ALA A C 1
ATOM 1635 O O . ALA A 1 202 ? -17.311 -1.549 15.892 1.00 84.06 202 ALA A O 1
ATOM 1636 N N . ARG A 1 203 ? -17.430 -3.141 14.315 1.00 88.50 203 ARG A N 1
ATOM 1637 C CA . ARG A 1 203 ? -18.237 -4.056 15.143 1.00 88.50 203 ARG A CA 1
ATOM 1638 C C . ARG A 1 203 ? -17.522 -4.434 16.439 1.00 88.50 203 ARG A C 1
ATOM 1640 O O . ARG A 1 203 ? -18.136 -4.423 17.498 1.00 88.50 203 ARG A O 1
ATOM 1647 N N . SER A 1 204 ? -16.226 -4.735 16.377 1.00 83.19 204 SER A N 1
ATOM 1648 C CA . SER A 1 204 ? -15.453 -5.095 17.575 1.00 83.19 204 SER A CA 1
ATOM 1649 C C . SER A 1 204 ? -15.337 -3.921 18.557 1.00 83.19 204 SER A C 1
ATOM 1651 O O . SER A 1 204 ? -15.468 -4.110 19.765 1.00 83.19 204 SER A O 1
ATOM 1653 N N . ALA A 1 205 ? -15.131 -2.707 18.040 1.00 80.38 205 ALA A N 1
ATOM 1654 C CA . ALA A 1 205 ? -15.037 -1.486 18.833 1.00 80.38 205 ALA A CA 1
ATOM 1655 C C . ALA A 1 205 ? -16.372 -1.140 19.507 1.00 80.38 205 ALA A C 1
ATOM 1657 O O . ALA A 1 205 ? -16.433 -0.966 20.722 1.00 80.38 205 ALA A O 1
ATOM 1658 N N . VAL A 1 206 ? -17.456 -1.101 18.731 1.00 86.50 206 VAL A N 1
ATOM 1659 C CA . VAL A 1 206 ? -18.793 -0.756 19.228 1.00 86.50 206 VAL A CA 1
ATOM 1660 C C . VAL A 1 206 ? -19.285 -1.808 20.222 1.00 86.50 206 VAL A C 1
ATOM 1662 O O . VAL A 1 206 ? -19.790 -1.438 21.273 1.00 86.50 206 VAL A O 1
ATOM 1665 N N . ALA A 1 207 ? -19.025 -3.101 19.994 1.00 87.69 207 ALA A N 1
ATOM 1666 C CA . ALA A 1 207 ? -19.417 -4.164 20.929 1.00 87.69 207 ALA A CA 1
ATOM 1667 C C . ALA A 1 207 ? -18.754 -4.005 22.302 1.00 87.69 207 ALA A C 1
ATOM 1669 O O . ALA A 1 207 ? -19.338 -4.360 23.322 1.00 87.69 207 ALA A O 1
ATOM 1670 N N . LYS A 1 208 ? -17.521 -3.489 22.318 1.00 82.38 208 LYS A N 1
ATOM 1671 C CA . LYS A 1 208 ? -16.726 -3.324 23.532 1.00 82.38 208 LYS A CA 1
ATOM 1672 C C . LYS A 1 208 ? -17.022 -2.018 24.266 1.00 82.38 208 LYS A C 1
ATOM 1674 O O . LYS A 1 208 ? -16.947 -1.998 25.491 1.00 82.38 208 LYS A O 1
ATOM 1679 N N . TYR A 1 209 ? -17.292 -0.937 23.535 1.00 81.31 209 TYR A N 1
ATOM 1680 C CA . TYR A 1 209 ? -17.280 0.418 24.095 1.00 81.31 209 TYR A CA 1
ATOM 1681 C C . TYR A 1 209 ? -18.621 1.160 24.039 1.00 81.31 209 TYR A C 1
ATOM 1683 O O . TYR A 1 209 ? -18.785 2.103 24.805 1.00 81.31 209 TYR A O 1
ATOM 1691 N N . ALA A 1 210 ? -19.546 0.773 23.156 1.00 87.44 210 ALA A N 1
ATOM 1692 C CA . ALA A 1 210 ? -20.865 1.400 23.001 1.00 87.44 210 ALA A CA 1
ATOM 1693 C C . ALA A 1 210 ? -21.870 0.404 22.376 1.00 87.44 210 ALA A C 1
ATOM 1695 O O . ALA A 1 210 ? -22.321 0.612 21.245 1.00 87.44 210 ALA A O 1
ATOM 1696 N N . PRO A 1 211 ? -22.166 -0.733 23.037 1.00 90.31 211 PRO A N 1
ATOM 1697 C CA . PRO A 1 211 ? -22.966 -1.816 22.457 1.00 90.31 211 PRO A CA 1
ATOM 1698 C C . PRO A 1 211 ? -24.367 -1.373 22.008 1.00 90.31 211 PRO A C 1
ATOM 1700 O O . PRO A 1 211 ? -24.914 -1.943 21.064 1.00 90.31 211 PRO A O 1
ATOM 1703 N N . GLU A 1 212 ? -24.921 -0.327 22.621 1.00 91.19 212 GLU A N 1
ATOM 1704 C CA . GLU A 1 212 ? -26.176 0.323 22.234 1.00 91.19 212 GLU A CA 1
ATOM 1705 C C . GLU A 1 212 ? -26.174 0.853 20.790 1.00 91.19 212 GLU A C 1
ATOM 1707 O O . GLU A 1 212 ? -27.224 0.906 20.153 1.00 91.19 212 GLU A O 1
ATOM 1712 N N . ASN A 1 213 ? -24.998 1.168 20.238 1.00 93.12 213 ASN A N 1
ATOM 1713 C CA . ASN A 1 213 ? -24.833 1.680 18.879 1.00 93.12 213 ASN A CA 1
ATOM 1714 C C . ASN A 1 213 ? -24.565 0.573 17.841 1.00 93.12 213 ASN A C 1
ATOM 1716 O O . ASN A 1 213 ? -24.278 0.875 16.680 1.00 93.12 213 ASN A O 1
ATOM 1720 N N . MET A 1 214 ? -24.647 -0.712 18.215 1.00 93.44 214 MET A N 1
ATOM 1721 C CA . MET A 1 214 ? -24.364 -1.826 17.295 1.00 93.44 214 MET A CA 1
ATOM 1722 C C . MET A 1 214 ? -25.277 -1.827 16.065 1.00 93.44 214 MET A C 1
ATOM 1724 O O . MET A 1 214 ? -24.827 -2.112 14.955 1.00 93.44 214 MET A O 1
ATOM 1728 N N . THR A 1 215 ? -26.539 -1.439 16.250 1.00 93.06 215 THR A N 1
ATOM 1729 C CA . THR A 1 215 ? -27.531 -1.316 15.173 1.00 93.06 215 THR A CA 1
ATOM 1730 C C . THR A 1 215 ? -27.063 -0.371 14.071 1.00 93.06 215 THR A C 1
ATOM 1732 O O . THR A 1 215 ? -27.255 -0.666 12.899 1.00 93.06 215 THR A O 1
ATOM 1735 N N . ILE A 1 216 ? -26.354 0.705 14.420 1.00 92.25 216 ILE A N 1
ATOM 1736 C CA . ILE A 1 216 ? -25.807 1.671 13.460 1.00 92.25 216 ILE A CA 1
ATOM 1737 C C . ILE A 1 216 ? -24.740 1.017 12.575 1.00 92.25 216 ILE A C 1
ATOM 1739 O O . ILE A 1 216 ? -24.680 1.270 11.372 1.00 92.25 216 ILE A O 1
ATOM 1743 N N . VAL A 1 217 ? -23.890 0.165 13.155 1.00 89.69 217 VAL A N 1
ATOM 1744 C CA . VAL A 1 217 ? -22.855 -0.549 12.395 1.00 89.69 217 VAL A CA 1
ATOM 1745 C C . VAL A 1 217 ? -23.489 -1.568 11.457 1.00 89.69 217 VAL A C 1
ATOM 1747 O O . VAL A 1 217 ? -23.087 -1.647 10.298 1.00 89.69 217 VAL A O 1
ATOM 1750 N N . ASP A 1 218 ? -24.483 -2.314 11.938 1.00 91.50 218 ASP A N 1
ATOM 1751 C CA . ASP A 1 218 ? -25.172 -3.334 11.147 1.00 91.50 218 ASP A CA 1
ATOM 1752 C C . ASP A 1 218 ? -26.092 -2.729 10.063 1.00 91.50 218 ASP A C 1
ATOM 1754 O O . ASP A 1 218 ? -26.247 -3.334 9.003 1.00 91.50 218 ASP A O 1
ATOM 1758 N N . GLU A 1 219 ? -26.628 -1.517 10.263 1.00 91.19 219 GLU A N 1
ATOM 1759 C CA . GLU A 1 219 ? -27.337 -0.736 9.233 1.00 91.19 219 GLU A CA 1
ATOM 1760 C C . GLU A 1 219 ? -26.418 -0.372 8.056 1.00 91.19 219 GLU A C 1
ATOM 1762 O O . GLU A 1 219 ? -26.806 -0.498 6.893 1.00 91.19 219 GLU A O 1
ATOM 1767 N N . VAL A 1 220 ? -25.196 0.097 8.342 1.00 89.38 220 VAL A N 1
ATOM 1768 C CA . VAL A 1 220 ? -24.261 0.559 7.298 1.00 89.38 220 VAL A CA 1
ATOM 1769 C C . VAL A 1 220 ? -23.495 -0.606 6.665 1.00 89.38 220 VAL A C 1
ATOM 1771 O O . VAL A 1 220 ? -23.223 -0.591 5.462 1.00 89.38 220 VAL A O 1
ATOM 1774 N N . PHE A 1 221 ? -23.176 -1.626 7.462 1.00 88.62 221 PHE A N 1
ATOM 1775 C CA . PHE A 1 221 ? -22.522 -2.858 7.042 1.00 88.62 221 PHE A CA 1
ATOM 1776 C C . PHE A 1 221 ? -23.362 -4.057 7.490 1.00 88.62 221 PHE A C 1
ATOM 1778 O O . PHE A 1 221 ? -23.108 -4.606 8.565 1.00 88.62 221 PHE A O 1
ATOM 1785 N N . PRO A 1 222 ? -24.324 -4.521 6.678 1.00 83.81 222 PRO A N 1
ATOM 1786 C CA . PRO A 1 222 ? -25.079 -5.721 7.001 1.00 83.81 222 PRO A CA 1
ATOM 1787 C C . PRO A 1 222 ? -24.143 -6.925 7.158 1.00 83.81 222 PRO A C 1
ATOM 1789 O O . PRO A 1 222 ? -23.124 -7.054 6.466 1.00 83.81 222 PRO A O 1
ATOM 1792 N N . LYS A 1 223 ? -24.457 -7.835 8.085 1.00 75.88 223 LYS A N 1
ATOM 1793 C CA . LYS A 1 223 ? -23.867 -9.178 8.054 1.00 75.88 223 LYS A CA 1
ATOM 1794 C C . LYS A 1 223 ? -24.492 -9.888 6.859 1.00 75.88 223 LYS A C 1
ATOM 1796 O O . LYS A 1 223 ? -25.610 -10.375 6.962 1.00 75.88 223 LYS A O 1
ATOM 1801 N N . ASN A 1 224 ? -23.804 -9.891 5.722 1.00 54.53 224 ASN A N 1
ATOM 1802 C CA . ASN A 1 224 ? -24.192 -10.769 4.627 1.00 54.53 224 ASN A CA 1
ATOM 1803 C C . ASN A 1 224 ? -24.153 -12.207 5.164 1.00 54.53 224 ASN A C 1
ATOM 1805 O O . ASN A 1 224 ? -23.110 -12.633 5.670 1.00 54.53 224 ASN A O 1
ATOM 1809 N N . GLY A 1 225 ? -25.306 -12.879 5.135 1.00 40.97 225 GLY A N 1
ATOM 1810 C CA . GLY A 1 225 ? -25.395 -14.332 5.267 1.00 40.97 225 GLY A CA 1
ATOM 1811 C C . GLY A 1 225 ? -24.791 -15.013 4.052 1.00 40.97 225 GLY A C 1
ATOM 1812 O O . GLY A 1 225 ? -24.896 -14.425 2.950 1.00 40.97 225 GLY A O 1
#

Radius of gyration: 20.79 Å; chains: 1; bounding box: 51×35×54 Å

Foldseek 3Di:
DQPPVCVVPVLLLVLQLVLLVVLPVLAAEDPPPDDPVVSSVLSSVLVVVDPSLLSAVVLSVQLSVVHNYRDDSVSNSVSSVVSVVVVVVCLVVVNDDAPAAPADQDDDDDVLNLLLVVLVVLVSCLVAASPDDDDDNVVSVVSNVVSLVVSLQQPQNSNCSRHVDGSPDHNPLVCLQDLVNLLVVLQVLLPGNCNVSVLVSSLVSCVVRPVVNNVSSCVSPPPDD

Sequence (225 aa):
MTDLRSAQNPEHAKHIAAWLRKLGALVRRSADDCGPDQMALYAEMLIRDYPRAAFTNTALHYVAEACEWWPSYTVLRRLVGEHWEAFQRNRRDRKLPQLTGTGGRKPLEGTDLQWRRYFDRGEMTNWVGADEAGVDPNEQRSRRERALSLIRQQSPVAFEDITGKPASEPVSNAMWADPIRLRRSLDEARRGPFQGVFAQMARSAVAKYAPENMTIVDEVFPKNG

Organism: NCBI:txid65958

Secondary structure (DSSP, 8-state):
----HHHH-HHHHHHHHHHHHHHHHHSB--TTTT-HHHHHHHHHHHHHHS-GGG--HHHHHHHHHH-SBPPPHHHHHHHHHHHHHHHHHHHHTT-PPPSS-----PPP-HHHHHHHHHHHHHHHTTT--TT--S--HHHHHHHHHHHHHHHHHH-HHHHHHHHSS---S---THHHH-HHHHHHHHHHHHTSTTHHHHHHHHHHHHHHH-GGGHHHHHHHS----